Protein AF-A0AAD9ISE7-F1 (afdb_monomer)

pLDDT: mean 87.46, std 9.32, range [49.41, 97.62]

Structure (mmCIF, N/CA/C/O backbone):
data_AF-A0AAD9ISE7-F1
#
_entry.id   AF-A0AAD9ISE7-F1
#
loop_
_atom_site.group_PDB
_atom_site.id
_atom_site.type_symbol
_atom_site.label_atom_id
_atom_site.label_alt_id
_atom_site.label_comp_id
_atom_site.label_asym_id
_atom_site.label_entity_id
_atom_site.label_seq_id
_atom_site.pdbx_PDB_ins_code
_atom_site.Cartn_x
_atom_site.Cartn_y
_atom_site.Cartn_z
_atom_site.occupancy
_atom_site.B_iso_or_equiv
_atom_site.auth_seq_id
_atom_site.auth_comp_id
_atom_site.auth_asym_id
_atom_site.auth_atom_id
_atom_site.pdbx_PDB_model_num
ATOM 1 N N . MET A 1 1 ? 10.421 12.544 -19.633 1.00 67.44 1 MET A N 1
ATOM 2 C CA . MET A 1 1 ? 11.816 12.374 -20.143 1.00 67.44 1 MET A CA 1
ATOM 3 C C . MET A 1 1 ? 11.821 11.316 -21.247 1.00 67.44 1 MET A C 1
ATOM 5 O O . MET A 1 1 ? 10.920 10.496 -21.239 1.00 67.44 1 MET A O 1
ATOM 9 N N . ILE A 1 2 ? 12.802 11.274 -22.162 1.00 84.44 2 ILE A N 1
ATOM 10 C CA . ILE A 1 2 ? 12.829 10.313 -23.296 1.00 84.44 2 ILE A CA 1
ATOM 11 C C . ILE A 1 2 ? 12.607 8.840 -22.896 1.00 84.44 2 ILE A C 1
ATOM 13 O O . ILE A 1 2 ? 11.934 8.105 -23.607 1.00 84.44 2 ILE A O 1
ATOM 17 N N . TRP A 1 3 ? 13.101 8.426 -21.727 1.00 86.38 3 TRP A N 1
ATOM 18 C CA . TRP A 1 3 ? 12.934 7.064 -21.208 1.00 86.38 3 TRP A CA 1
ATOM 19 C C . TRP A 1 3 ? 11.484 6.696 -20.901 1.00 86.38 3 TRP A C 1
ATOM 21 O O . TRP A 1 3 ? 11.101 5.555 -21.112 1.00 86.38 3 TRP A O 1
ATOM 31 N N . GLN A 1 4 ? 10.679 7.664 -20.468 1.00 84.31 4 GLN A N 1
ATOM 32 C CA . GLN A 1 4 ? 9.250 7.473 -20.230 1.00 84.31 4 GLN A CA 1
ATOM 33 C C . GLN A 1 4 ? 8.517 7.182 -21.542 1.00 84.31 4 GLN A C 1
ATOM 35 O O . GLN A 1 4 ? 7.805 6.194 -21.621 1.00 84.31 4 GLN A O 1
ATOM 40 N N . TYR A 1 5 ? 8.797 7.955 -22.597 1.00 86.31 5 TYR A N 1
ATOM 41 C CA . TYR A 1 5 ? 8.234 7.703 -23.929 1.00 86.31 5 TYR A CA 1
ATOM 42 C C . TYR A 1 5 ? 8.658 6.343 -24.497 1.00 86.31 5 TYR A C 1
ATOM 44 O O . TYR A 1 5 ? 7.872 5.666 -25.150 1.00 86.31 5 TYR A O 1
ATOM 52 N N . LEU A 1 6 ? 9.902 5.921 -24.249 1.00 89.38 6 LEU A N 1
ATOM 53 C CA . LEU A 1 6 ? 10.346 4.575 -24.621 1.00 89.38 6 LEU A CA 1
ATOM 54 C C . LEU A 1 6 ? 9.627 3.495 -23.802 1.00 89.38 6 LEU A C 1
ATOM 56 O O . LEU A 1 6 ? 9.310 2.445 -24.352 1.00 89.38 6 LEU A O 1
ATOM 60 N N . GLY A 1 7 ? 9.346 3.760 -22.525 1.00 89.25 7 GLY A N 1
ATOM 61 C CA . GLY A 1 7 ? 8.497 2.924 -21.678 1.00 89.25 7 GLY A CA 1
ATOM 62 C C . GLY A 1 7 ? 7.094 2.763 -22.259 1.00 89.25 7 GLY A C 1
ATOM 63 O O . GLY A 1 7 ? 6.690 1.637 -22.504 1.00 89.25 7 GLY A O 1
ATOM 64 N N . GLU A 1 8 ? 6.420 3.867 -22.583 1.00 88.94 8 GLU A N 1
ATOM 65 C CA . GLU A 1 8 ? 5.072 3.896 -23.184 1.00 88.94 8 GLU A CA 1
ATOM 66 C C . GLU A 1 8 ? 5.006 3.204 -24.557 1.00 88.94 8 GLU A C 1
ATOM 68 O O . GLU A 1 8 ? 3.974 2.663 -24.947 1.00 88.94 8 GLU A O 1
ATOM 73 N N . LEU A 1 9 ? 6.108 3.202 -25.313 1.00 90.88 9 LEU A N 1
ATOM 74 C CA . LEU A 1 9 ? 6.171 2.529 -26.610 1.00 90.88 9 LEU A CA 1
ATOM 75 C C . LEU A 1 9 ? 6.434 1.021 -26.475 1.00 90.88 9 LEU A C 1
ATOM 77 O O . LEU A 1 9 ? 5.864 0.221 -27.217 1.00 90.88 9 LEU A O 1
ATOM 81 N N . ILE A 1 10 ? 7.328 0.626 -25.564 1.00 90.50 10 ILE A N 1
ATOM 82 C CA . ILE A 1 10 ? 7.794 -0.762 -25.427 1.00 90.50 10 ILE A CA 1
ATOM 83 C C . ILE A 1 10 ? 6.910 -1.560 -24.458 1.00 90.50 10 ILE A C 1
ATOM 85 O O . ILE A 1 10 ? 6.724 -2.759 -24.659 1.00 90.50 10 ILE A O 1
ATOM 89 N N . GLY A 1 11 ? 6.345 -0.917 -23.436 1.00 88.88 11 GLY A N 1
ATOM 90 C CA . GLY A 1 11 ? 5.454 -1.509 -22.436 1.00 88.88 11 GLY A CA 1
ATOM 91 C C . GLY A 1 11 ? 4.329 -2.330 -23.065 1.00 88.88 11 GLY A C 1
ATOM 92 O O . GLY A 1 11 ? 4.276 -3.537 -22.812 1.00 88.88 11 GLY A O 1
ATOM 93 N N . PRO A 1 12 ? 3.518 -1.760 -23.977 1.00 91.31 12 PRO A N 1
ATOM 94 C CA . PRO A 1 12 ? 2.462 -2.494 -24.674 1.00 91.31 12 PRO A CA 1
ATOM 95 C C . PRO A 1 12 ? 2.981 -3.701 -25.466 1.00 91.31 12 PRO A C 1
ATOM 97 O O . PRO A 1 12 ? 2.372 -4.768 -25.455 1.00 91.31 12 PRO A O 1
ATOM 100 N N . MET A 1 13 ? 4.165 -3.600 -26.081 1.00 90.94 13 MET A N 1
ATOM 101 C CA . MET A 1 13 ? 4.767 -4.728 -26.804 1.00 90.94 13 MET A CA 1
ATOM 102 C C . MET A 1 13 ? 5.106 -5.897 -25.872 1.00 90.94 13 MET A C 1
ATOM 104 O O . MET A 1 13 ? 5.029 -7.056 -26.283 1.00 90.94 13 MET A O 1
ATOM 108 N N . VAL A 1 14 ? 5.490 -5.610 -24.625 1.00 89.44 14 VAL A N 1
ATOM 109 C CA . VAL A 1 14 ? 5.730 -6.643 -23.609 1.00 89.44 14 VAL A CA 1
ATOM 110 C C . VAL A 1 14 ? 4.418 -7.269 -23.144 1.00 89.44 14 VAL A C 1
ATOM 112 O O . VAL A 1 14 ? 4.350 -8.483 -22.950 1.00 89.44 14 VAL A O 1
ATOM 115 N N . GLN A 1 15 ? 3.370 -6.461 -23.002 1.00 85.50 15 GLN A N 1
ATOM 116 C CA . GLN A 1 15 ? 2.048 -6.906 -22.556 1.00 85.5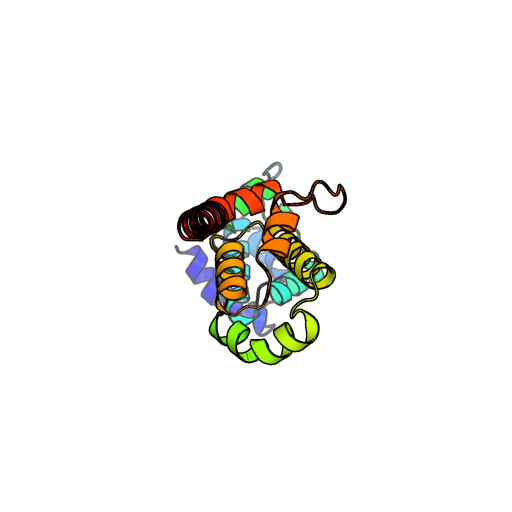0 15 GLN A CA 1
ATOM 117 C C . GLN A 1 15 ? 1.362 -7.820 -23.560 1.00 85.50 15 GLN A C 1
ATOM 119 O O . GLN A 1 15 ? 0.860 -8.877 -23.181 1.00 85.50 15 GLN A O 1
ATOM 124 N N . ASP A 1 16 ? 1.423 -7.455 -24.837 1.00 86.69 16 ASP A N 1
ATOM 125 C CA . ASP A 1 16 ? 0.839 -8.225 -25.934 1.00 86.69 16 ASP A CA 1
ATOM 126 C C . ASP A 1 16 ? 1.659 -9.486 -26.265 1.00 86.69 16 ASP A C 1
ATOM 128 O O . ASP A 1 16 ? 1.320 -10.249 -27.169 1.00 86.69 16 ASP A O 1
ATOM 132 N N . GLY A 1 17 ? 2.768 -9.718 -25.552 1.00 85.06 17 GLY A N 1
ATOM 133 C CA . GLY A 1 17 ? 3.656 -10.863 -25.752 1.00 85.06 17 GLY A CA 1
ATOM 134 C C . GLY A 1 17 ? 4.534 -10.766 -27.003 1.00 85.06 17 GLY A C 1
ATOM 135 O O . GLY A 1 17 ? 5.339 -11.666 -27.247 1.00 85.06 17 GLY A O 1
ATOM 136 N N . CYS A 1 18 ? 4.437 -9.672 -27.765 1.00 89.56 18 CYS A N 1
ATOM 137 C CA . CYS A 1 18 ? 5.290 -9.381 -28.920 1.00 89.56 18 CYS A CA 1
ATOM 138 C C . CYS A 1 18 ? 6.772 -9.292 -28.528 1.00 89.56 18 CYS A C 1
ATOM 140 O O . CYS A 1 18 ? 7.650 -9.658 -29.313 1.00 89.56 18 CYS A O 1
ATOM 142 N N . LEU A 1 19 ? 7.051 -8.824 -27.309 1.00 89.12 19 LEU A N 1
ATOM 143 C CA . LEU A 1 19 ? 8.385 -8.752 -26.735 1.00 89.12 19 LEU A CA 1
ATOM 144 C C . LEU A 1 19 ? 8.431 -9.469 -25.377 1.00 89.12 19 LEU A C 1
ATOM 146 O O . LEU A 1 19 ? 8.060 -8.886 -24.361 1.00 89.12 19 LEU A O 1
ATOM 150 N N . PRO A 1 20 ? 8.936 -10.713 -25.301 1.00 90.06 20 PRO A N 1
ATOM 151 C CA . PRO A 1 20 ? 9.071 -11.397 -24.022 1.00 90.06 20 PRO A CA 1
ATOM 152 C C . PRO A 1 20 ? 9.944 -10.582 -23.067 1.00 90.06 20 PRO A C 1
ATOM 154 O O . PRO A 1 20 ? 11.038 -10.170 -23.454 1.00 90.06 20 PRO A O 1
ATOM 157 N N . LEU A 1 21 ? 9.504 -10.407 -21.817 1.00 89.62 21 LEU A N 1
ATOM 158 C CA . LEU A 1 21 ? 10.218 -9.611 -20.809 1.00 89.62 21 LEU A CA 1
ATOM 159 C C . LEU A 1 21 ? 11.683 -10.061 -20.640 1.00 89.62 21 LEU A C 1
ATOM 161 O O . LEU A 1 21 ? 12.580 -9.240 -20.499 1.00 89.62 21 LEU A O 1
ATOM 165 N N . THR A 1 22 ? 11.951 -11.363 -20.765 1.00 91.19 22 THR A N 1
ATOM 166 C CA . THR A 1 22 ? 13.302 -11.956 -20.739 1.00 91.19 22 THR A CA 1
ATOM 167 C C . THR A 1 22 ? 14.237 -11.422 -21.830 1.00 91.19 22 THR A C 1
ATOM 169 O O . THR A 1 22 ? 15.454 -11.394 -21.644 1.00 91.19 22 THR A O 1
ATOM 172 N N . SER A 1 23 ? 13.687 -10.956 -22.953 1.00 91.00 23 SER A N 1
ATOM 173 C CA . SER A 1 23 ? 14.440 -10.371 -24.067 1.00 91.00 23 SER A CA 1
ATOM 174 C C . SER A 1 23 ? 15.070 -9.027 -23.706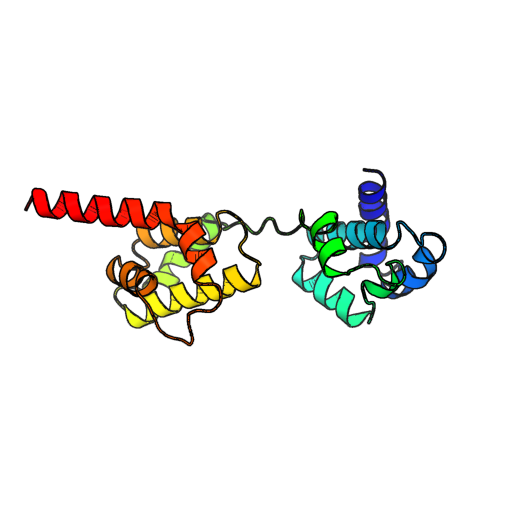 1.00 91.00 23 SER A C 1
ATOM 176 O O . SER A 1 23 ? 16.043 -8.633 -24.354 1.00 91.00 23 SER A O 1
ATOM 178 N N . LEU A 1 24 ? 14.560 -8.342 -22.670 1.00 90.19 24 LEU A N 1
ATOM 179 C CA . LEU A 1 24 ? 15.089 -7.052 -22.225 1.00 90.19 24 LEU A CA 1
ATOM 180 C C . LEU A 1 24 ? 16.567 -7.143 -21.854 1.00 90.19 24 LEU A C 1
ATOM 182 O O . LEU A 1 24 ? 17.307 -6.220 -22.169 1.00 90.19 24 LEU A O 1
ATOM 186 N N . ARG A 1 25 ? 17.029 -8.271 -21.291 1.00 88.50 25 ARG A N 1
ATOM 187 C CA . ARG A 1 25 ? 18.453 -8.473 -20.976 1.00 88.50 25 ARG A CA 1
ATOM 188 C C . ARG A 1 25 ? 19.335 -8.208 -22.197 1.00 88.50 25 ARG A C 1
ATOM 190 O O . ARG A 1 25 ? 20.245 -7.396 -22.120 1.00 88.50 25 ARG A O 1
ATOM 197 N N . ARG A 1 26 ? 19.007 -8.830 -23.333 1.00 87.94 26 ARG A N 1
ATOM 198 C CA . ARG A 1 26 ? 19.765 -8.690 -24.585 1.00 87.94 26 ARG A CA 1
ATOM 199 C C . ARG A 1 26 ? 19.593 -7.310 -25.220 1.00 87.94 26 ARG A C 1
ATOM 201 O O . ARG A 1 26 ? 20.541 -6.755 -25.755 1.00 87.94 26 ARG A O 1
ATOM 208 N N . ILE A 1 27 ? 18.384 -6.748 -25.170 1.00 87.94 27 ILE A N 1
ATOM 209 C CA . ILE A 1 27 ? 18.100 -5.415 -25.733 1.00 87.94 27 ILE A CA 1
ATOM 210 C C . ILE A 1 27 ? 18.867 -4.323 -24.981 1.00 87.94 27 ILE A C 1
ATOM 212 O O . ILE A 1 27 ? 19.302 -3.342 -25.580 1.00 87.94 27 ILE A O 1
ATOM 216 N N . CYS A 1 28 ? 19.055 -4.507 -23.677 1.00 89.50 28 CYS A N 1
ATOM 217 C CA . CYS A 1 28 ? 19.723 -3.554 -22.810 1.00 89.50 28 CYS A CA 1
ATOM 218 C C . CYS A 1 28 ? 21.251 -3.717 -22.744 1.00 89.50 28 CYS A C 1
ATOM 220 O O . CYS A 1 28 ? 21.901 -2.815 -22.222 1.00 89.50 28 CYS A O 1
ATOM 222 N N . GLU A 1 29 ? 21.841 -4.781 -23.304 1.00 86.00 29 GLU A N 1
ATOM 223 C CA . GLU A 1 29 ? 23.303 -4.972 -23.389 1.00 86.00 29 GLU A CA 1
ATOM 224 C C . GLU A 1 29 ? 24.067 -3.729 -23.902 1.00 86.00 29 GLU A C 1
ATOM 226 O O . GLU A 1 29 ? 25.002 -3.287 -23.226 1.00 86.00 29 GLU A O 1
ATOM 231 N N . PRO A 1 30 ? 23.685 -3.091 -25.031 1.00 86.25 30 PRO A N 1
ATOM 232 C CA . PRO A 1 30 ? 24.368 -1.885 -25.507 1.00 86.25 30 PRO A CA 1
ATOM 233 C C . PRO A 1 30 ? 24.084 -0.641 -24.649 1.00 86.25 30 PRO A C 1
ATOM 235 O O . PRO A 1 30 ? 24.790 0.359 -24.758 1.00 86.25 30 PRO A O 1
ATOM 238 N N . LEU A 1 31 ? 23.067 -0.685 -23.785 1.00 82.19 31 LEU A N 1
ATOM 239 C CA . LEU A 1 31 ? 22.577 0.442 -22.993 1.00 82.19 31 LEU A CA 1
ATOM 240 C C . LEU A 1 31 ? 23.163 0.464 -21.576 1.00 82.19 31 LEU A C 1
ATOM 242 O O . LEU A 1 31 ? 22.549 1.054 -20.700 1.00 82.19 31 LEU A O 1
ATOM 246 N N . SER A 1 32 ? 24.323 -0.153 -21.329 1.00 72.81 32 SER A N 1
ATOM 247 C CA . SER A 1 32 ? 24.862 -0.460 -19.985 1.00 72.81 32 SER A CA 1
ATOM 248 C C . SER A 1 32 ? 24.741 0.624 -18.896 1.00 72.81 32 SER A C 1
ATOM 250 O O . SER A 1 32 ? 24.653 0.289 -17.721 1.00 72.81 32 SER A O 1
ATOM 252 N N . SER A 1 33 ? 24.731 1.918 -19.233 1.00 80.19 33 SER A N 1
ATOM 253 C CA . SER A 1 33 ? 24.520 3.003 -18.264 1.00 80.19 33 SER A CA 1
ATOM 254 C C . SER A 1 33 ? 23.054 3.368 -18.007 1.00 80.19 33 SER A C 1
ATOM 256 O O . SER A 1 33 ? 22.751 3.884 -16.937 1.00 80.19 33 SER A O 1
ATOM 258 N N . MET A 1 34 ? 22.166 3.145 -18.974 1.00 87.19 34 MET A N 1
ATOM 259 C CA . MET A 1 34 ? 20.755 3.557 -18.968 1.00 87.19 34 MET A CA 1
ATOM 260 C C . MET A 1 34 ? 19.779 2.373 -18.990 1.00 87.19 34 MET A C 1
ATOM 262 O O . MET A 1 34 ? 18.568 2.574 -18.936 1.00 87.19 34 MET A O 1
ATOM 266 N N . ALA A 1 35 ? 20.294 1.145 -19.054 1.00 90.75 35 ALA A N 1
ATOM 267 C CA . ALA A 1 35 ? 19.534 -0.097 -19.068 1.00 90.75 35 ALA A CA 1
ATOM 268 C C . ALA A 1 35 ? 18.531 -0.163 -17.909 1.00 90.75 35 ALA A C 1
ATOM 270 O O . ALA A 1 35 ? 17.337 -0.331 -18.151 1.00 90.75 35 ALA A O 1
ATOM 271 N N . GLY A 1 36 ? 18.987 0.068 -16.673 1.00 91.00 36 GLY A N 1
ATOM 272 C CA . GLY A 1 36 ? 18.109 0.111 -15.502 1.00 91.00 36 GLY A CA 1
ATOM 273 C C . GLY A 1 36 ? 16.995 1.154 -15.626 1.00 91.00 36 GLY A C 1
ATOM 274 O O . GLY A 1 36 ? 15.848 0.866 -15.298 1.00 91.00 36 GLY A O 1
ATOM 275 N N . VAL A 1 37 ? 17.302 2.347 -16.147 1.00 90.56 37 VAL A N 1
ATOM 276 C CA . VAL A 1 37 ? 16.327 3.444 -16.298 1.00 90.56 37 VAL A CA 1
ATOM 277 C C . VAL A 1 37 ? 15.254 3.095 -17.329 1.00 90.56 37 VAL A C 1
ATOM 279 O O . VAL A 1 37 ? 14.072 3.340 -17.096 1.00 90.56 37 VAL A O 1
ATOM 282 N N . LEU A 1 38 ? 15.644 2.488 -18.453 1.00 91.75 38 LEU A N 1
ATOM 283 C CA . LEU A 1 38 ? 14.700 2.031 -19.470 1.00 91.75 38 LEU A CA 1
ATOM 284 C C . LEU A 1 38 ? 13.798 0.911 -18.935 1.00 91.75 38 LEU A C 1
ATOM 286 O O . LEU A 1 38 ? 12.586 0.964 -19.121 1.00 91.75 38 LEU A O 1
ATOM 290 N N . VAL A 1 39 ? 14.372 -0.082 -18.250 1.00 92.88 39 VAL A N 1
ATOM 291 C CA . VAL A 1 39 ? 13.597 -1.184 -17.660 1.00 92.88 39 VAL A CA 1
ATOM 292 C C . VAL A 1 39 ? 12.627 -0.661 -16.602 1.00 92.88 39 VAL A C 1
ATOM 294 O O . VAL A 1 39 ? 11.465 -1.057 -16.606 1.00 92.88 39 VAL A O 1
ATOM 297 N N . ALA A 1 40 ? 13.055 0.278 -15.754 1.00 90.50 40 ALA A N 1
ATOM 298 C CA . ALA A 1 40 ? 12.174 0.949 -14.801 1.00 90.50 40 ALA A CA 1
ATOM 299 C C . ALA A 1 40 ? 11.002 1.655 -15.492 1.00 90.50 40 ALA A C 1
ATOM 301 O O . ALA A 1 40 ? 9.863 1.482 -15.066 1.00 90.50 40 ALA A O 1
ATOM 302 N N . ALA A 1 41 ? 11.256 2.380 -16.584 1.00 89.50 41 ALA A N 1
ATOM 303 C CA . ALA A 1 41 ? 10.204 3.053 -17.341 1.00 89.50 41 ALA A CA 1
ATOM 304 C C . ALA A 1 41 ? 9.202 2.070 -17.974 1.00 89.50 41 ALA A C 1
ATOM 306 O O . ALA A 1 41 ? 8.000 2.302 -17.895 1.00 89.50 41 ALA A O 1
ATOM 307 N N . ILE A 1 42 ? 9.676 0.955 -18.542 1.00 91.19 42 ILE A N 1
ATOM 308 C CA . ILE A 1 42 ? 8.818 -0.100 -19.110 1.00 91.19 42 ILE A CA 1
ATOM 309 C C . ILE A 1 42 ? 7.944 -0.733 -18.020 1.00 91.19 42 ILE A C 1
ATOM 311 O O . ILE A 1 42 ? 6.736 -0.857 -18.189 1.00 91.19 42 ILE A O 1
ATOM 315 N N . LEU A 1 43 ? 8.534 -1.121 -16.883 1.00 90.75 43 LEU A N 1
ATOM 316 C CA . LEU A 1 43 ? 7.783 -1.738 -15.784 1.00 90.75 43 LEU A CA 1
ATOM 317 C C . LEU A 1 43 ? 6.787 -0.762 -15.146 1.00 90.75 43 LEU A C 1
ATOM 319 O O . LEU A 1 43 ? 5.695 -1.176 -14.758 1.00 90.75 43 LEU A O 1
ATOM 323 N N . HIS A 1 44 ? 7.149 0.518 -15.051 1.00 87.50 44 HIS A N 1
ATOM 324 C CA . HIS A 1 44 ? 6.252 1.572 -14.590 1.00 87.50 44 HIS A CA 1
ATOM 325 C C . HIS A 1 44 ? 5.057 1.742 -15.534 1.00 87.50 44 HIS A C 1
ATOM 327 O O . HIS A 1 44 ? 3.919 1.704 -15.074 1.00 87.50 44 HIS A O 1
ATOM 333 N N . ASP A 1 45 ? 5.286 1.839 -16.844 1.00 87.94 45 ASP A N 1
ATOM 334 C CA . ASP A 1 45 ? 4.205 1.920 -17.832 1.00 87.94 45 ASP A CA 1
ATOM 335 C C . ASP A 1 45 ? 3.266 0.704 -17.752 1.00 87.94 45 ASP A C 1
ATOM 337 O O . ASP A 1 45 ? 2.048 0.836 -17.599 1.00 87.94 45 ASP A O 1
ATOM 341 N N . MET A 1 46 ? 3.844 -0.500 -17.689 1.00 87.62 46 MET A N 1
ATOM 342 C CA . MET A 1 46 ? 3.071 -1.729 -17.521 1.00 87.62 46 MET A CA 1
ATOM 343 C C . MET A 1 46 ? 2.243 -1.750 -16.228 1.00 87.62 46 MET A C 1
ATOM 345 O O . MET A 1 46 ? 1.220 -2.436 -16.159 1.00 87.62 46 MET A O 1
ATOM 349 N N . SER A 1 47 ? 2.682 -1.039 -15.187 1.00 87.44 47 SER A N 1
ATOM 350 C CA . SER A 1 47 ? 2.000 -1.014 -13.893 1.00 87.44 47 SER A CA 1
ATOM 351 C C . SER A 1 47 ? 0.712 -0.193 -13.909 1.00 87.44 47 SER A C 1
ATOM 353 O O . SER A 1 47 ? -0.220 -0.554 -13.191 1.00 87.44 47 SER A O 1
ATOM 355 N N . HIS A 1 48 ? 0.600 0.814 -14.785 1.00 81.12 48 HIS A N 1
ATOM 356 C CA . HIS A 1 48 ? -0.634 1.596 -14.965 1.00 81.12 48 H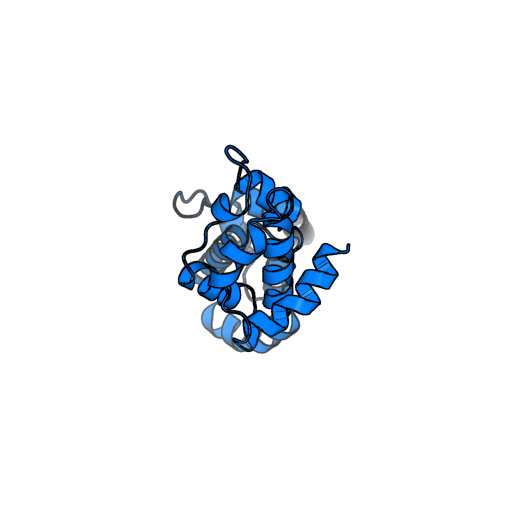IS A CA 1
ATOM 357 C C . HIS A 1 48 ? -1.788 0.767 -15.531 1.00 81.12 48 HIS A C 1
ATOM 359 O O . HIS A 1 48 ? -2.953 1.031 -15.247 1.00 81.12 48 HIS A O 1
ATOM 365 N N . THR A 1 49 ? -1.471 -0.249 -16.328 1.00 80.56 49 THR A N 1
ATOM 366 C CA . THR A 1 49 ? -2.445 -1.052 -17.082 1.00 80.56 49 THR A CA 1
ATOM 367 C C . THR A 1 49 ? -2.684 -2.426 -16.457 1.00 80.56 49 THR A C 1
ATOM 369 O O . THR A 1 49 ? -3.828 -2.870 -16.387 1.00 80.56 49 THR A O 1
ATOM 372 N N . LEU A 1 50 ? -1.642 -3.099 -15.955 1.00 81.12 50 LEU A N 1
ATOM 373 C CA . LEU A 1 50 ? -1.757 -4.430 -15.331 1.00 81.12 50 LEU A CA 1
ATOM 374 C C . LEU A 1 50 ? -1.795 -4.398 -13.796 1.00 81.12 50 LEU A C 1
ATOM 376 O O . LEU A 1 50 ? -2.134 -5.403 -13.167 1.00 81.12 50 LEU A O 1
ATOM 380 N N . GLY A 1 51 ? -1.419 -3.274 -13.186 1.00 76.88 51 GLY A N 1
ATOM 381 C CA . GLY A 1 51 ? -1.204 -3.158 -11.748 1.00 76.88 51 GLY A CA 1
ATOM 382 C C . GLY A 1 51 ? 0.153 -3.706 -11.290 1.00 76.88 51 GLY A C 1
ATOM 383 O O . GLY A 1 51 ? 0.684 -4.691 -11.814 1.00 76.88 51 GLY A O 1
ATOM 384 N N . HIS A 1 52 ? 0.706 -3.094 -10.240 1.00 79.25 52 HIS A N 1
ATOM 385 C CA . HIS A 1 52 ? 2.030 -3.429 -9.695 1.00 79.25 52 HIS A CA 1
ATOM 386 C C . HIS A 1 52 ? 2.179 -4.896 -9.269 1.00 79.25 52 HIS A C 1
ATOM 388 O O . HIS A 1 52 ? 3.250 -5.474 -9.445 1.00 79.25 52 HIS A O 1
ATOM 394 N N . ILE A 1 53 ? 1.117 -5.525 -8.745 1.00 78.44 53 ILE A N 1
ATOM 395 C CA . ILE A 1 53 ? 1.151 -6.940 -8.335 1.00 78.44 53 ILE A CA 1
ATOM 396 C C . ILE A 1 53 ? 1.451 -7.824 -9.546 1.00 78.44 53 ILE A C 1
ATOM 398 O O . ILE A 1 53 ? 2.372 -8.643 -9.500 1.00 78.44 53 ILE A O 1
ATOM 402 N N . LYS A 1 54 ? 0.719 -7.622 -10.648 1.00 83.94 54 LYS A N 1
ATOM 403 C CA . LYS A 1 54 ? 0.869 -8.448 -11.843 1.00 83.94 54 LYS A CA 1
ATOM 404 C C . LYS A 1 54 ? 2.210 -8.217 -12.526 1.00 83.94 54 LYS A C 1
ATOM 406 O O . LYS A 1 54 ? 2.864 -9.177 -12.926 1.00 83.94 54 LYS A O 1
ATOM 411 N N . VAL A 1 55 ? 2.652 -6.962 -12.602 1.00 89.00 55 VAL A N 1
ATOM 412 C CA . VAL A 1 55 ? 3.993 -6.625 -13.102 1.00 89.00 55 VAL A CA 1
ATOM 413 C C . VAL A 1 55 ? 5.077 -7.274 -12.239 1.00 89.00 55 VAL A C 1
ATOM 415 O O . VAL A 1 55 ? 6.025 -7.845 -12.775 1.00 89.00 55 VAL A O 1
ATOM 418 N N . GLY A 1 56 ? 4.909 -7.285 -10.914 1.00 85.50 56 GLY A N 1
ATOM 419 C CA . GLY A 1 56 ? 5.814 -7.970 -9.994 1.00 85.50 56 GLY A CA 1
ATOM 420 C C . GLY A 1 56 ? 5.859 -9.489 -10.202 1.00 85.50 56 GLY A C 1
ATOM 421 O O . GLY A 1 56 ? 6.934 -10.084 -10.135 1.00 85.50 56 GLY A O 1
ATOM 422 N N . GLU A 1 57 ? 4.727 -10.142 -10.482 1.00 86.56 57 GLU A N 1
ATOM 423 C CA . GLU A 1 57 ? 4.694 -11.561 -10.877 1.00 86.56 57 GLU A CA 1
ATOM 424 C C . GLU A 1 57 ? 5.445 -11.804 -12.188 1.00 86.56 57 GLU A C 1
ATOM 426 O O . GLU A 1 57 ? 6.283 -12.705 -12.252 1.00 86.56 57 GLU A O 1
ATOM 431 N N . LEU A 1 58 ? 5.180 -10.987 -13.213 1.00 89.06 58 LEU A N 1
ATOM 432 C CA . LEU A 1 58 ? 5.834 -11.088 -14.520 1.00 89.06 58 LEU A CA 1
ATOM 433 C C . LEU A 1 58 ? 7.352 -10.926 -14.390 1.00 89.06 58 LEU A C 1
ATOM 435 O O . LEU A 1 58 ? 8.101 -11.776 -14.877 1.00 89.06 58 LEU A O 1
ATOM 439 N N . TRP A 1 59 ? 7.803 -9.912 -13.649 1.00 92.06 59 TRP A N 1
ATOM 440 C CA . TRP A 1 59 ? 9.214 -9.691 -13.340 1.00 92.06 59 TRP A CA 1
ATOM 441 C C . TRP A 1 59 ? 9.852 -10.914 -12.673 1.00 92.06 59 TRP A C 1
ATOM 443 O O . TRP A 1 59 ? 10.827 -11.457 -13.191 1.00 92.06 59 TRP A O 1
ATOM 453 N N . ARG A 1 60 ? 9.258 -11.440 -11.594 1.00 89.62 60 ARG A N 1
ATOM 454 C CA . ARG A 1 60 ? 9.773 -12.642 -10.908 1.00 89.62 60 ARG A CA 1
ATOM 455 C C . ARG A 1 60 ? 9.784 -13.874 -11.816 1.00 89.62 60 ARG A C 1
ATOM 457 O O . ARG A 1 60 ? 10.754 -14.629 -11.809 1.00 89.62 60 ARG A O 1
ATOM 464 N N . SER A 1 61 ? 8.740 -14.064 -12.625 1.00 90.69 61 SER A N 1
ATOM 465 C CA . SER A 1 61 ? 8.622 -15.199 -13.551 1.00 90.69 61 SER A CA 1
ATOM 466 C C . SER A 1 61 ? 9.693 -15.184 -14.646 1.00 90.69 61 SER A C 1
ATOM 468 O O . SER A 1 61 ? 10.156 -16.242 -15.072 1.00 90.69 61 SER A O 1
ATOM 470 N N . SER A 1 62 ? 10.150 -13.990 -15.043 1.00 90.44 62 SER A N 1
ATOM 471 C CA . SER A 1 62 ? 11.216 -13.816 -16.033 1.00 90.44 62 SER A CA 1
ATOM 472 C C . SER A 1 62 ? 12.603 -14.183 -15.500 1.00 90.44 62 SER A C 1
ATOM 474 O O . SER A 1 62 ? 13.537 -14.344 -16.284 1.00 90.44 62 SER A O 1
ATOM 476 N N . ARG A 1 63 ? 12.740 -14.326 -14.171 1.00 91.38 63 ARG A N 1
ATOM 477 C CA . ARG A 1 63 ? 14.007 -14.548 -13.452 1.00 91.38 63 ARG A CA 1
ATOM 478 C C . ARG A 1 63 ? 15.048 -13.442 -13.659 1.00 91.38 63 ARG A C 1
ATOM 480 O O . ARG A 1 63 ? 16.213 -13.640 -13.320 1.00 91.38 63 ARG A O 1
ATOM 487 N N . LEU A 1 64 ? 14.639 -12.292 -14.189 1.00 92.38 64 LEU A N 1
ATOM 488 C CA . LEU A 1 64 ? 15.485 -11.112 -14.293 1.00 92.38 64 LEU A CA 1
ATOM 489 C C . LEU A 1 64 ? 15.737 -10.507 -12.915 1.00 92.38 64 LEU A C 1
ATOM 491 O O . LEU A 1 64 ? 14.904 -10.608 -12.013 1.00 92.38 64 LEU A O 1
ATOM 495 N N . GLN A 1 65 ? 16.898 -9.887 -12.760 1.00 91.56 65 GLN A N 1
ATOM 496 C CA . GLN A 1 65 ? 17.305 -9.171 -11.559 1.00 91.56 65 GLN A CA 1
ATOM 497 C C . GLN A 1 65 ? 17.726 -7.755 -11.942 1.00 91.56 65 GLN A C 1
ATOM 499 O O . GLN A 1 65 ? 18.255 -7.536 -13.027 1.00 91.56 65 GLN A O 1
ATOM 504 N N . TRP A 1 66 ? 17.555 -6.785 -11.041 1.00 92.12 66 TRP A N 1
ATOM 505 C CA . TRP A 1 66 ? 18.014 -5.415 -11.299 1.00 92.12 66 TRP A CA 1
ATOM 506 C C . TRP A 1 66 ? 19.520 -5.356 -11.570 1.00 92.12 66 TRP A C 1
ATOM 508 O O . TRP A 1 66 ? 19.949 -4.617 -12.448 1.00 92.12 66 TRP A O 1
ATOM 518 N N . SER A 1 67 ? 20.310 -6.218 -10.923 1.00 90.31 67 SER A N 1
ATOM 519 C CA . SER A 1 67 ? 21.746 -6.369 -11.189 1.00 90.31 67 SER A CA 1
ATOM 520 C C . SER A 1 67 ? 22.087 -6.747 -12.635 1.00 90.31 67 SER A C 1
ATOM 522 O O . SER A 1 67 ? 23.220 -6.537 -13.048 1.00 90.31 67 SER A O 1
ATOM 524 N N . ASP A 1 68 ? 21.139 -7.287 -13.410 1.00 90.81 68 ASP A N 1
ATOM 525 C CA . ASP A 1 68 ? 21.343 -7.577 -14.835 1.00 90.81 68 ASP A CA 1
ATOM 526 C C . ASP A 1 68 ? 21.399 -6.299 -15.692 1.00 90.81 68 ASP A C 1
ATOM 528 O O . ASP A 1 68 ? 21.865 -6.339 -16.829 1.00 90.81 68 ASP A O 1
ATOM 532 N N . PHE A 1 69 ? 20.902 -5.177 -15.163 1.00 92.56 69 PHE A N 1
ATOM 533 C CA . PHE A 1 69 ? 20.715 -3.911 -15.878 1.00 92.56 69 PHE A CA 1
ATOM 534 C C . PHE A 1 69 ? 21.485 -2.740 -15.258 1.00 92.56 69 PHE A C 1
ATOM 536 O O . PHE A 1 69 ? 21.392 -1.615 -15.753 1.00 92.56 69 PHE A O 1
ATOM 543 N N . LEU A 1 70 ? 22.217 -2.995 -14.174 1.00 90.94 70 LEU A N 1
ATOM 544 C CA . LEU A 1 70 ? 23.018 -2.008 -13.458 1.00 90.94 70 LEU A CA 1
ATOM 545 C C . LEU A 1 70 ? 24.507 -2.279 -13.645 1.00 90.94 70 LEU A C 1
ATOM 547 O O . LEU A 1 70 ? 24.930 -3.380 -14.010 1.00 90.94 70 LEU A O 1
ATOM 551 N N . LYS A 1 71 ? 25.330 -1.263 -13.386 1.00 87.62 71 LYS A N 1
ATOM 552 C CA . LYS A 1 71 ? 26.781 -1.414 -13.495 1.00 87.62 71 LYS A CA 1
ATOM 553 C C . LYS A 1 71 ? 27.319 -2.330 -12.391 1.00 87.62 71 LYS A C 1
ATOM 555 O O . LYS A 1 71 ? 26.770 -2.367 -11.287 1.00 87.62 71 LYS A O 1
ATOM 560 N N . PRO A 1 72 ? 28.457 -3.012 -12.623 1.00 83.06 72 PRO A N 1
ATOM 561 C CA . PRO A 1 72 ? 29.131 -3.745 -11.560 1.00 83.06 72 PRO A CA 1
ATOM 562 C C . PRO A 1 72 ? 29.395 -2.824 -10.359 1.00 83.06 72 PRO A C 1
ATOM 564 O O . PRO A 1 72 ? 30.007 -1.769 -10.526 1.00 83.06 72 PRO A O 1
ATOM 567 N N . LYS A 1 73 ? 28.983 -3.257 -9.158 1.00 82.94 73 LYS A N 1
ATOM 568 C CA . LYS A 1 73 ? 29.086 -2.534 -7.868 1.00 82.94 73 LYS A CA 1
ATOM 569 C C . LYS A 1 73 ? 28.079 -1.398 -7.637 1.00 82.94 73 LYS A C 1
ATOM 571 O O . LYS A 1 73 ? 28.170 -0.739 -6.605 1.00 82.94 73 LYS A O 1
ATOM 576 N N . GLU A 1 74 ? 27.140 -1.161 -8.546 1.00 87.94 74 GLU A N 1
ATOM 577 C CA . GLU A 1 74 ? 26.037 -0.227 -8.301 1.00 87.94 74 GLU A CA 1
ATOM 578 C C . GLU A 1 74 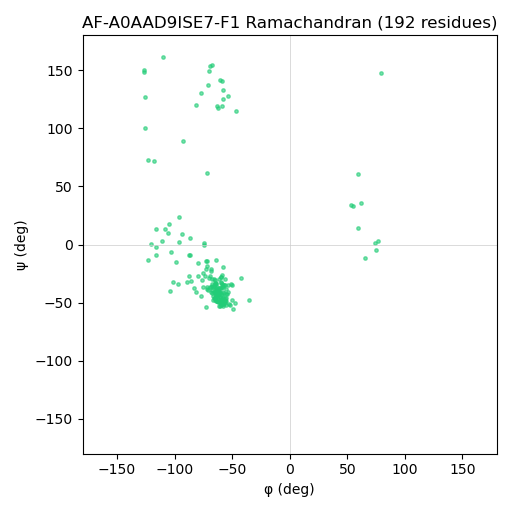? 25.050 -0.817 -7.281 1.00 87.94 74 GLU A C 1
ATOM 580 O O . GLU A 1 74 ? 24.743 -2.012 -7.319 1.00 87.94 74 GLU A O 1
ATOM 585 N N . ASN A 1 75 ? 24.586 0.006 -6.337 1.00 89.56 75 ASN A N 1
ATOM 586 C CA . ASN A 1 75 ? 23.650 -0.425 -5.305 1.00 89.56 75 ASN A CA 1
ATOM 587 C C . ASN A 1 75 ? 22.219 -0.425 -5.868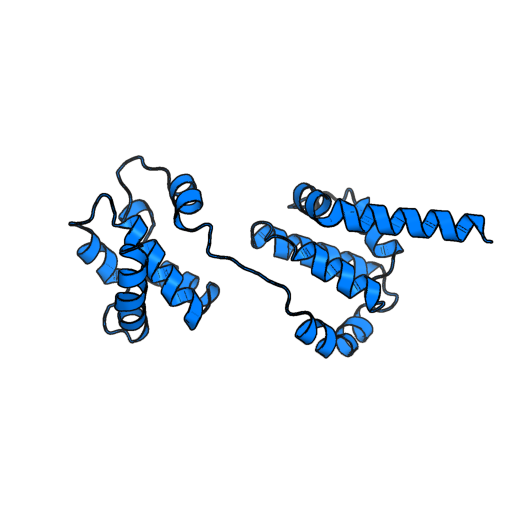 1.00 89.56 75 ASN A C 1
ATOM 589 O O . ASN A 1 75 ? 21.712 0.610 -6.302 1.00 89.56 75 ASN A O 1
ATOM 593 N N . VAL A 1 76 ? 21.576 -1.595 -5.857 1.00 88.56 76 VAL A N 1
ATOM 594 C CA . VAL A 1 76 ? 20.213 -1.772 -6.378 1.00 88.56 76 VAL A CA 1
ATOM 595 C C . VAL A 1 76 ? 19.211 -0.919 -5.600 1.00 88.56 76 VAL A C 1
ATOM 597 O O . VAL A 1 76 ? 18.393 -0.248 -6.220 1.00 88.56 76 VAL A O 1
ATOM 600 N N . ASP A 1 77 ? 19.284 -0.900 -4.271 1.00 82.56 77 ASP A N 1
ATOM 601 C CA . ASP A 1 77 ? 18.325 -0.179 -3.427 1.00 82.56 77 ASP A CA 1
ATOM 602 C C . ASP A 1 77 ? 18.422 1.338 -3.636 1.00 82.56 77 ASP A C 1
ATOM 604 O O . ASP A 1 77 ? 17.409 2.027 -3.757 1.00 82.56 77 ASP A O 1
ATOM 608 N N . GLU A 1 78 ? 19.644 1.865 -3.756 1.00 85.38 78 GLU A N 1
ATOM 609 C CA . GLU A 1 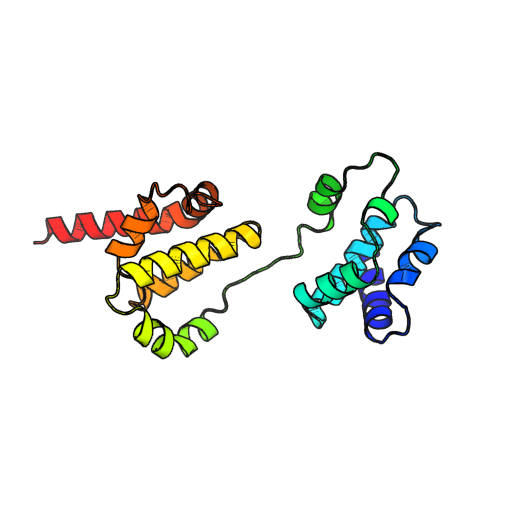78 ? 19.887 3.273 -4.081 1.00 85.38 78 GLU A CA 1
ATOM 610 C C . GLU A 1 78 ? 19.344 3.624 -5.473 1.00 85.38 78 GLU A C 1
ATOM 612 O O . GLU A 1 78 ? 18.682 4.652 -5.644 1.00 85.38 78 GLU A O 1
ATOM 617 N N . PHE A 1 79 ? 19.565 2.747 -6.459 1.00 87.69 79 PHE A N 1
ATOM 618 C CA . PHE A 1 79 ? 19.015 2.909 -7.801 1.00 87.69 79 PHE A CA 1
ATOM 619 C C . PHE A 1 79 ? 17.479 2.947 -7.778 1.00 87.69 79 PHE A C 1
ATOM 621 O O . PHE A 1 79 ? 16.880 3.875 -8.326 1.00 87.69 79 PHE A O 1
ATOM 628 N N . LEU A 1 80 ? 16.836 1.982 -7.111 1.00 83.62 80 LEU A N 1
ATOM 629 C CA . LEU A 1 80 ? 15.377 1.904 -6.997 1.00 83.62 80 LEU A CA 1
ATOM 630 C C . LEU A 1 80 ? 14.808 3.145 -6.312 1.00 83.62 80 LEU A C 1
ATOM 632 O O . LEU A 1 80 ? 13.868 3.758 -6.819 1.00 83.62 80 LEU A O 1
ATOM 636 N N . ARG A 1 81 ? 15.432 3.586 -5.218 1.00 78.19 81 ARG A N 1
ATOM 637 C CA . ARG A 1 81 ? 15.033 4.803 -4.508 1.00 78.19 81 ARG A CA 1
ATOM 638 C C . ARG A 1 81 ? 15.116 6.049 -5.387 1.00 78.19 81 ARG A C 1
ATOM 640 O O . ARG A 1 81 ? 14.331 6.975 -5.207 1.00 78.19 81 ARG A O 1
ATOM 647 N N . LYS A 1 82 ? 16.065 6.105 -6.318 1.00 79.88 82 LYS A N 1
ATOM 648 C CA . LYS A 1 82 ? 16.264 7.266 -7.189 1.00 79.88 82 LYS A CA 1
ATOM 649 C C . LYS A 1 82 ? 15.387 7.246 -8.443 1.00 79.88 82 LYS A C 1
ATOM 651 O O . LYS A 1 82 ? 15.046 8.310 -8.949 1.00 79.88 82 LYS A O 1
ATOM 656 N N . HIS A 1 83 ? 15.067 6.062 -8.963 1.00 73.62 83 HIS A N 1
ATOM 657 C CA . HIS A 1 83 ? 14.499 5.908 -10.308 1.00 73.62 83 HIS A CA 1
ATOM 658 C C . HIS A 1 83 ? 13.149 5.189 -10.368 1.00 73.62 83 HIS A C 1
ATOM 660 O O . HIS A 1 83 ? 12.491 5.243 -11.402 1.00 73.62 83 HIS A O 1
ATOM 666 N N . VAL A 1 84 ? 12.729 4.528 -9.290 1.00 69.88 84 VAL A N 1
ATOM 667 C CA . VAL A 1 84 ? 11.463 3.778 -9.208 1.00 69.88 84 VAL A CA 1
ATOM 668 C C . VAL A 1 84 ? 10.508 4.398 -8.169 1.00 69.88 84 VAL A C 1
ATOM 670 O O . VAL A 1 84 ? 9.327 4.062 -8.133 1.00 69.88 84 VAL A O 1
ATOM 673 N N . SER A 1 85 ? 10.978 5.368 -7.373 1.00 55.25 85 SER A N 1
ATOM 674 C CA . SER A 1 85 ? 10.266 5.939 -6.215 1.00 55.25 85 SER A CA 1
ATOM 675 C C . SER A 1 85 ? 9.101 6.891 -6.510 1.00 55.25 85 SER A C 1
ATOM 677 O O . SER A 1 85 ? 8.445 7.332 -5.574 1.00 55.25 85 SER A O 1
ATOM 679 N N . GLU A 1 86 ? 8.756 7.159 -7.768 1.00 51.31 86 GLU A N 1
ATOM 680 C CA . GLU A 1 86 ? 7.540 7.929 -8.097 1.00 51.31 86 GLU A CA 1
ATOM 681 C C . GLU A 1 86 ? 6.316 7.030 -8.372 1.00 51.31 86 GLU A C 1
ATOM 683 O O . GLU A 1 86 ? 5.270 7.494 -8.820 1.00 51.31 86 GLU A O 1
ATOM 688 N N . GLY A 1 87 ? 6.429 5.722 -8.112 1.00 49.41 87 GLY A N 1
ATOM 689 C CA . GLY A 1 87 ? 5.519 4.723 -8.665 1.00 49.41 87 GLY A CA 1
ATOM 690 C C . GLY A 1 87 ? 4.435 4.142 -7.766 1.00 49.41 87 GLY A C 1
ATOM 691 O O . GLY A 1 87 ? 3.615 3.414 -8.303 1.00 49.41 87 GLY A O 1
ATOM 692 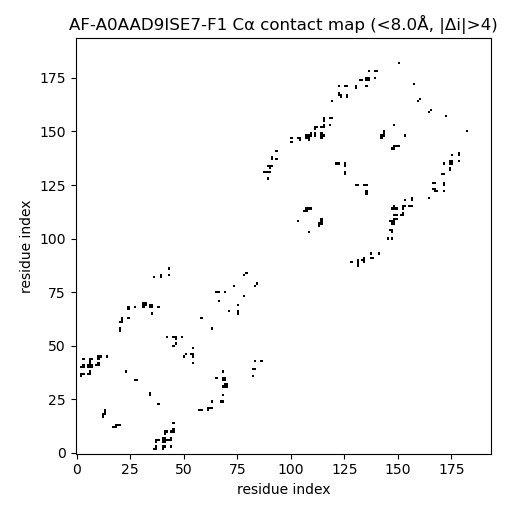N N . THR A 1 88 ? 4.371 4.419 -6.462 1.00 49.75 88 THR A N 1
ATOM 693 C CA . THR A 1 88 ? 3.267 3.901 -5.632 1.00 49.75 88 THR A CA 1
ATOM 694 C C . THR A 1 88 ? 2.462 5.050 -5.057 1.00 49.75 88 THR A C 1
ATOM 696 O O . THR A 1 88 ? 2.473 5.320 -3.859 1.00 49.75 88 THR A O 1
ATOM 699 N N . GLN A 1 89 ? 1.702 5.726 -5.917 1.00 58.94 89 GLN A N 1
ATOM 700 C CA . GLN A 1 89 ? 0.591 6.550 -5.456 1.00 58.94 89 GLN A CA 1
ATOM 701 C C . GLN A 1 89 ? -0.545 5.625 -4.978 1.00 58.94 89 GLN A C 1
ATOM 703 O O . GLN A 1 89 ? -1.639 5.605 -5.538 1.00 58.94 89 GLN A O 1
ATOM 708 N N . CYS A 1 90 ? -0.272 4.805 -3.958 1.00 68.12 90 CYS A N 1
ATOM 709 C CA . CYS A 1 90 ? -1.310 4.130 -3.199 1.00 68.12 90 CYS A CA 1
ATOM 710 C C . CYS A 1 90 ? -2.151 5.223 -2.551 1.00 68.12 90 CYS A C 1
ATOM 712 O O . CYS A 1 90 ? -1.643 6.024 -1.772 1.00 68.12 90 CYS A O 1
ATOM 714 N N . ARG A 1 91 ? -3.428 5.279 -2.915 1.00 79.94 91 ARG A N 1
ATOM 715 C CA . ARG A 1 91 ? -4.419 6.165 -2.308 1.00 79.94 91 ARG A CA 1
ATOM 716 C C . ARG A 1 91 ? -5.598 5.330 -1.854 1.00 79.94 91 ARG A C 1
ATOM 718 O O . ARG A 1 91 ? -5.912 4.308 -2.468 1.00 79.94 91 ARG A O 1
ATOM 725 N N . VAL A 1 92 ? -6.232 5.777 -0.783 1.00 85.56 92 VAL A N 1
ATOM 726 C CA . VAL A 1 92 ? -7.486 5.199 -0.318 1.00 85.56 92 VAL A CA 1
ATOM 727 C C . VAL A 1 92 ? -8.603 5.723 -1.215 1.00 85.56 92 VAL A C 1
ATOM 729 O O . VAL A 1 92 ? -8.679 6.914 -1.497 1.00 85.56 92 VAL A O 1
ATOM 732 N N . ASP A 1 93 ? -9.436 4.815 -1.713 1.00 86.94 93 ASP A N 1
ATOM 733 C CA . ASP A 1 93 ? -10.679 5.149 -2.407 1.00 86.94 93 ASP A CA 1
ATOM 734 C C . ASP A 1 93 ? -11.794 5.145 -1.357 1.00 86.94 93 ASP A C 1
ATOM 736 O O . ASP A 1 93 ? -12.380 4.098 -1.062 1.00 86.94 93 ASP A O 1
ATOM 740 N N . GLU A 1 94 ? -12.015 6.304 -0.735 1.00 86.38 94 GLU A N 1
ATOM 741 C CA . GLU A 1 94 ? -12.970 6.482 0.366 1.00 86.38 94 GLU A CA 1
ATOM 742 C C . GLU A 1 94 ? -14.378 6.026 -0.028 1.00 86.38 94 GLU A C 1
ATOM 744 O O . GLU A 1 94 ? -15.041 5.332 0.735 1.00 86.38 94 GLU A O 1
ATOM 749 N N . GLU A 1 95 ? -14.807 6.283 -1.266 1.00 87.81 95 GLU A N 1
ATOM 750 C CA . GLU A 1 95 ? -16.110 5.849 -1.781 1.00 87.81 95 GLU A CA 1
ATOM 751 C C . GLU A 1 95 ? -16.272 4.322 -1.758 1.00 87.81 95 GLU A C 1
ATOM 753 O O . GLU A 1 95 ? -17.356 3.792 -1.489 1.00 87.81 95 GLU A O 1
ATOM 758 N N . LYS A 1 96 ? -15.200 3.572 -2.041 1.00 88.50 96 LYS A N 1
ATOM 759 C CA . LYS A 1 96 ? -15.226 2.107 -1.929 1.00 88.50 96 LYS A CA 1
ATOM 760 C C . LYS A 1 96 ? -15.253 1.639 -0.479 1.00 88.50 96 LYS A C 1
ATOM 762 O O . LYS A 1 96 ? -15.928 0.642 -0.213 1.00 88.50 96 LYS A O 1
ATOM 767 N N . VAL A 1 97 ? -14.552 2.325 0.425 1.00 87.81 97 VAL A N 1
ATOM 768 C CA . VAL A 1 97 ? -14.614 2.043 1.869 1.00 87.81 97 VAL A CA 1
ATOM 769 C C . VAL A 1 97 ? -16.040 2.276 2.368 1.00 87.81 97 VAL A C 1
ATOM 771 O O . VAL A 1 97 ? -16.650 1.360 2.921 1.00 87.81 97 VAL A O 1
ATOM 774 N N . LYS A 1 98 ? -16.631 3.427 2.025 1.00 86.44 98 LYS A N 1
ATOM 775 C CA . LYS A 1 98 ? -18.003 3.810 2.383 1.00 86.44 98 LYS A CA 1
ATOM 776 C C . LYS A 1 98 ? -19.052 2.812 1.879 1.00 86.44 98 LYS A C 1
ATOM 778 O O . LYS A 1 98 ? -19.936 2.375 2.611 1.00 86.44 98 LYS A O 1
ATOM 783 N N . LYS A 1 99 ? -18.897 2.295 0.655 1.00 91.31 99 LYS A N 1
ATOM 784 C CA . LYS A 1 99 ? -19.765 1.223 0.112 1.00 91.31 99 LYS A CA 1
ATOM 785 C C . LYS A 1 99 ? -19.673 -0.114 0.857 1.00 91.31 99 LYS A C 1
ATOM 787 O O . LYS A 1 99 ? -20.485 -1.009 0.603 1.00 91.31 99 LYS A O 1
ATOM 792 N N . ARG A 1 100 ? -18.672 -0.302 1.718 1.00 90.62 100 ARG A N 1
ATOM 793 C CA . ARG A 1 100 ? -18.450 -1.523 2.503 1.00 90.62 100 ARG A CA 1
ATOM 794 C C . ARG A 1 100 ? -18.688 -1.328 4.002 1.00 90.62 100 ARG A C 1
ATOM 796 O O . ARG A 1 100 ? -18.572 -2.318 4.722 1.00 90.62 100 ARG A O 1
ATOM 803 N N . LEU A 1 101 ? -19.118 -0.141 4.445 1.00 87.69 101 LEU A N 1
ATOM 804 C CA . LEU A 1 101 ? -19.395 0.178 5.855 1.00 87.69 101 LEU A CA 1
ATOM 805 C C . LEU A 1 101 ? -20.284 -0.853 6.534 1.00 87.69 101 LEU A C 1
ATOM 807 O O . LEU A 1 101 ? -19.922 -1.379 7.574 1.00 87.69 101 LEU A O 1
ATOM 811 N N . VAL A 1 102 ? -21.390 -1.240 5.892 1.00 88.06 102 VAL A N 1
ATOM 812 C CA . VAL A 1 102 ? -22.336 -2.222 6.452 1.00 88.06 102 VAL A CA 1
ATOM 813 C C . VAL A 1 102 ? -21.654 -3.550 6.803 1.00 88.06 102 VAL A C 1
ATOM 815 O O . VAL A 1 102 ? -22.031 -4.208 7.770 1.00 88.06 102 VAL A O 1
ATOM 818 N N . LEU A 1 103 ? -20.653 -3.968 6.023 1.00 90.56 103 LEU A N 1
ATOM 819 C CA . LEU A 1 103 ? -19.888 -5.174 6.329 1.00 90.56 103 LEU A CA 1
ATOM 820 C C . LEU A 1 103 ? -18.874 -4.919 7.441 1.00 90.56 103 LEU A C 1
ATOM 822 O O . LEU A 1 103 ? -18.772 -5.753 8.331 1.00 90.56 103 LEU A O 1
ATOM 826 N N . LEU A 1 104 ? -18.148 -3.802 7.393 1.00 88.75 104 LEU A N 1
ATOM 827 C CA . LEU A 1 104 ? -17.158 -3.454 8.413 1.00 88.75 104 LEU A CA 1
ATOM 828 C C . LEU A 1 104 ? -17.816 -3.337 9.791 1.00 88.75 104 LEU A C 1
ATOM 830 O O . LEU A 1 104 ? -17.429 -4.079 10.688 1.00 88.75 104 LEU A O 1
ATOM 834 N N . LEU A 1 105 ? -18.890 -2.553 9.909 1.00 87.75 105 LEU A N 1
ATOM 835 C CA . LEU A 1 105 ? -19.685 -2.424 11.130 1.00 87.75 105 LEU A CA 1
ATOM 836 C C . LEU A 1 105 ? -20.190 -3.789 11.610 1.00 87.75 105 LEU A C 1
ATOM 838 O O . LEU A 1 105 ? -19.933 -4.181 12.736 1.00 87.75 105 LEU A O 1
ATOM 842 N N . LYS A 1 106 ? -20.776 -4.624 10.740 1.00 90.38 106 LYS A N 1
ATOM 843 C CA . LYS A 1 106 ? -21.247 -5.966 11.143 1.00 90.38 106 LYS A CA 1
ATOM 844 C C . LYS A 1 106 ? -20.185 -6.807 11.878 1.00 90.38 106 LYS A C 1
ATOM 846 O O . LYS A 1 106 ? -20.532 -7.630 12.737 1.00 90.38 106 LYS A O 1
ATOM 851 N N . TYR A 1 107 ? -18.911 -6.665 11.513 1.00 87.62 107 TYR A N 1
ATOM 852 C CA . TYR A 1 107 ? -17.826 -7.437 12.113 1.00 87.62 107 TYR A CA 1
ATOM 853 C C . TYR A 1 107 ? -17.095 -6.705 13.233 1.00 87.62 107 TYR A C 1
ATOM 855 O O . TYR A 1 107 ? -16.712 -7.394 14.176 1.00 87.62 107 TYR A O 1
ATOM 863 N N . LEU A 1 108 ? -16.947 -5.384 13.153 1.00 89.62 108 LEU A N 1
ATOM 864 C CA . LEU A 1 108 ? -16.103 -4.584 14.041 1.00 89.62 108 LEU A CA 1
ATOM 865 C C . LEU A 1 108 ? -16.884 -3.844 15.129 1.00 89.62 108 LEU A C 1
ATOM 867 O O . LEU A 1 108 ? -16.371 -3.765 16.229 1.00 89.62 108 LEU A O 1
ATOM 871 N N . ASP A 1 109 ? -18.119 -3.422 14.853 1.00 84.69 109 ASP A N 1
ATOM 872 C CA . ASP A 1 109 ? -18.956 -2.580 15.723 1.00 84.69 109 ASP A CA 1
ATOM 873 C C . ASP A 1 109 ? -18.985 -3.058 17.185 1.00 84.69 109 ASP A C 1
ATOM 875 O O . ASP A 1 109 ? -19.455 -4.169 17.483 1.00 84.69 109 ASP A O 1
ATOM 879 N N . HIS A 1 110 ? -18.444 -2.212 18.068 1.00 78.44 110 HIS A N 1
ATOM 880 C CA . HIS A 1 110 ? -18.304 -2.404 19.512 1.00 78.44 110 HIS A CA 1
ATOM 881 C C . HIS A 1 110 ? -17.575 -3.696 19.909 1.00 78.44 110 HIS A C 1
ATOM 883 O O . HIS A 1 110 ? -17.880 -4.329 20.927 1.00 78.44 110 HIS A O 1
ATOM 889 N N . LYS A 1 111 ? -16.605 -4.123 19.098 1.00 89.94 111 LYS A N 1
ATOM 890 C CA . LYS A 1 111 ? -15.756 -5.291 19.368 1.00 89.94 111 LYS A CA 1
ATOM 891 C C . LYS A 1 111 ? -14.306 -4.863 19.361 1.00 89.94 111 LYS A C 1
ATOM 893 O O . LYS A 1 111 ? -13.534 -5.250 18.489 1.00 89.94 111 LYS A O 1
ATOM 898 N N . GLU A 1 112 ? -13.944 -4.150 20.411 1.00 90.12 112 GLU A N 1
ATOM 899 C CA . GLU A 1 112 ? -12.621 -3.605 20.717 1.00 90.12 112 GLU A CA 1
ATOM 900 C C . GLU A 1 112 ? -11.438 -4.501 20.293 1.00 90.12 112 GLU A C 1
ATOM 902 O O . GLU A 1 112 ? -10.534 -4.054 19.594 1.00 90.12 112 GLU A O 1
ATOM 907 N N . THR A 1 113 ? -11.460 -5.806 20.604 1.00 92.81 113 THR A N 1
ATOM 908 C CA . THR A 1 113 ? -10.390 -6.727 20.167 1.00 92.81 113 THR A CA 1
ATOM 909 C C . THR A 1 113 ? -10.271 -6.817 18.642 1.00 92.81 113 THR A C 1
ATOM 911 O O . THR A 1 113 ? -9.165 -6.867 18.113 1.00 92.81 113 THR A O 1
ATOM 914 N N . LEU A 1 114 ? -11.388 -6.872 17.916 1.00 94.25 114 LEU A N 1
ATOM 915 C CA . LEU A 1 114 ? -11.388 -6.934 16.453 1.00 94.25 114 LEU A CA 1
ATOM 916 C C . LEU A 1 114 ? -11.065 -5.579 15.827 1.00 94.25 114 LEU A C 1
ATOM 918 O O . LEU A 1 114 ? -10.369 -5.541 14.814 1.00 94.25 114 LEU A O 1
ATOM 922 N N . GLU A 1 115 ? -11.531 -4.493 16.435 1.00 96.38 115 GLU A N 1
ATOM 923 C CA . GLU A 1 115 ? -11.205 -3.123 16.037 1.00 96.38 115 GLU A CA 1
ATOM 924 C C . GLU A 1 115 ? -9.692 -2.877 16.126 1.00 96.38 115 GLU A C 1
ATOM 926 O O . GLU A 1 115 ? -9.054 -2.513 15.135 1.00 96.38 115 GLU A O 1
ATOM 931 N N . LEU A 1 116 ? -9.078 -3.218 17.261 1.00 96.25 116 LEU A N 1
ATOM 932 C CA . LEU A 1 116 ? -7.634 -3.120 17.464 1.00 96.25 116 LEU A CA 1
ATOM 933 C C . LEU A 1 116 ? -6.848 -3.986 16.462 1.00 96.25 116 LEU A C 1
ATOM 935 O O . LEU A 1 116 ? -5.864 -3.539 15.868 1.00 96.25 116 LEU A O 1
ATOM 939 N N . GLN A 1 117 ? -7.305 -5.216 16.209 1.00 96.25 117 GLN A N 1
ATOM 940 C CA . GLN A 1 117 ? -6.700 -6.088 15.195 1.00 96.25 117 GLN A CA 1
ATOM 941 C C . GLN A 1 117 ? -6.834 -5.517 13.774 1.00 96.25 117 GLN A C 1
ATOM 943 O O . GLN A 1 117 ? -5.922 -5.680 12.959 1.00 96.25 117 GLN A O 1
ATOM 948 N N . ALA A 1 118 ? -7.925 -4.812 13.461 1.00 96.50 118 ALA A N 1
ATOM 949 C CA . ALA A 1 118 ? -8.077 -4.119 12.184 1.00 96.50 118 ALA A CA 1
ATOM 950 C C . ALA A 1 118 ? -7.045 -2.987 12.033 1.00 96.50 118 ALA A C 1
ATOM 952 O O . ALA A 1 118 ? -6.441 -2.852 10.964 1.00 96.50 118 ALA A O 1
ATOM 953 N N . LEU A 1 119 ? -6.770 -2.233 13.103 1.00 97.44 119 LEU A N 1
ATOM 954 C CA . LEU A 1 119 ? -5.733 -1.196 13.111 1.00 97.44 119 LEU A CA 1
ATOM 955 C C . LEU A 1 119 ? -4.324 -1.781 12.911 1.00 97.44 119 LEU A C 1
ATOM 957 O O . LEU A 1 119 ? -3.546 -1.257 12.107 1.00 97.44 119 LEU A O 1
ATOM 961 N N . TYR A 1 120 ? -3.995 -2.909 13.551 1.00 97.44 120 TYR A N 1
ATOM 962 C CA . TYR A 1 120 ? -2.726 -3.613 13.305 1.00 97.44 120 TYR A CA 1
ATOM 963 C C . TYR A 1 120 ? -2.611 -4.153 11.876 1.00 97.44 120 TYR A C 1
ATOM 965 O O . TYR A 1 120 ? -1.546 -4.070 11.250 1.00 97.44 120 TYR A O 1
ATOM 973 N N . ALA A 1 121 ? -3.713 -4.650 11.309 1.00 96.31 121 ALA A N 1
ATOM 974 C CA . ALA A 1 121 ? -3.747 -5.095 9.921 1.00 96.31 121 ALA A CA 1
ATOM 975 C C . ALA A 1 121 ? -3.474 -3.935 8.946 1.00 96.31 121 ALA A C 1
ATOM 977 O O . ALA A 1 121 ? -2.675 -4.092 8.017 1.00 96.31 121 ALA A O 1
ATOM 978 N N . LEU A 1 122 ? -4.071 -2.758 9.178 1.00 96.12 122 LEU A N 1
ATOM 979 C CA . LEU A 1 122 ? -3.810 -1.550 8.388 1.00 96.12 122 LEU A CA 1
ATOM 980 C C . LEU A 1 122 ? -2.363 -1.072 8.528 1.00 96.12 122 LEU A C 1
ATOM 982 O O . LEU A 1 122 ? -1.719 -0.789 7.517 1.00 96.12 122 LEU A O 1
ATOM 986 N N . GLN A 1 123 ? -1.819 -1.047 9.746 1.00 96.38 123 GLN A N 1
ATOM 987 C CA . GLN A 1 123 ? -0.411 -0.727 9.983 1.00 96.38 123 GLN A CA 1
ATOM 988 C C . GLN A 1 123 ? 0.508 -1.667 9.196 1.00 96.38 123 GLN A C 1
ATOM 990 O O . GLN A 1 123 ? 1.418 -1.212 8.503 1.00 96.38 123 GLN A O 1
ATOM 995 N N . THR A 1 124 ? 0.261 -2.975 9.269 1.00 93.31 124 THR A N 1
ATOM 996 C CA . THR A 1 124 ? 1.058 -3.986 8.564 1.00 93.31 124 THR A CA 1
ATOM 997 C C . THR A 1 124 ? 0.970 -3.806 7.052 1.00 93.31 124 THR A C 1
ATOM 999 O O . THR A 1 124 ? 1.984 -3.899 6.355 1.00 93.31 124 THR A O 1
ATOM 1002 N N . LEU A 1 125 ? -0.225 -3.523 6.528 1.00 91.38 125 LEU A N 1
ATOM 1003 C CA . LEU A 1 125 ? -0.428 -3.232 5.114 1.00 91.38 125 LEU A CA 1
ATOM 1004 C C . LEU A 1 125 ? 0.376 -1.998 4.688 1.00 91.38 125 LEU A C 1
ATOM 1006 O O . LEU A 1 125 ? 1.165 -2.083 3.751 1.00 91.38 125 LEU A O 1
ATOM 1010 N N . VAL A 1 126 ? 0.219 -0.876 5.390 1.00 90.56 126 VAL A N 1
ATOM 1011 C CA . VAL A 1 126 ? 0.907 0.387 5.081 1.00 90.56 126 VAL A CA 1
ATOM 1012 C C . VAL A 1 126 ? 2.421 0.238 5.207 1.00 90.56 126 VAL A C 1
ATOM 1014 O O . VAL A 1 126 ? 3.157 0.731 4.354 1.00 90.56 126 VAL A O 1
ATOM 1017 N N . HIS A 1 127 ? 2.899 -0.519 6.196 1.00 89.19 127 HIS A N 1
ATOM 1018 C CA . HIS A 1 127 ? 4.316 -0.823 6.342 1.00 89.19 127 HIS A CA 1
ATOM 1019 C C . HIS A 1 127 ? 4.869 -1.600 5.141 1.00 89.19 127 HIS A C 1
ATOM 1021 O O . HIS A 1 127 ? 5.941 -1.265 4.640 1.00 89.19 127 HIS A O 1
ATOM 1027 N N . ARG A 1 128 ? 4.126 -2.595 4.635 1.00 84.12 128 ARG A N 1
ATOM 1028 C CA . ARG A 1 128 ? 4.490 -3.353 3.423 1.00 84.12 128 ARG A CA 1
ATOM 1029 C C . ARG A 1 128 ? 4.420 -2.523 2.143 1.00 84.12 128 ARG A C 1
ATOM 1031 O O . ARG A 1 128 ? 5.065 -2.885 1.165 1.00 84.12 128 ARG A O 1
ATOM 1038 N N . LEU A 1 129 ? 3.638 -1.446 2.148 1.00 80.44 129 LEU A N 1
ATOM 1039 C CA . LEU A 1 129 ? 3.572 -0.463 1.067 1.00 80.44 129 LEU A CA 1
ATOM 1040 C C . LEU A 1 129 ? 4.638 0.637 1.197 1.00 80.44 129 LEU A C 1
ATOM 1042 O O . LEU A 1 129 ? 4.621 1.575 0.408 1.00 80.44 129 LEU A O 1
ATOM 1046 N N . GLU A 1 130 ? 5.551 0.524 2.167 1.00 84.69 130 GLU A N 1
ATOM 1047 C CA . GLU A 1 130 ? 6.610 1.503 2.443 1.00 84.69 130 GLU A CA 1
ATOM 1048 C C . GLU A 1 130 ? 6.082 2.890 2.844 1.00 84.69 130 GLU A C 1
ATOM 1050 O O . GLU A 1 130 ? 6.702 3.911 2.559 1.00 84.69 130 GLU A O 1
ATOM 1055 N N . HIS A 1 131 ? 4.963 2.919 3.577 1.00 81.31 131 HIS A N 1
ATOM 1056 C CA . HIS A 1 131 ? 4.373 4.132 4.159 1.00 81.31 131 HIS A CA 1
ATOM 1057 C C . HIS A 1 131 ? 4.006 5.207 3.120 1.00 81.31 131 HIS A C 1
ATOM 1059 O O . HIS A 1 131 ? 4.515 6.330 3.181 1.00 81.31 131 HIS A O 1
ATOM 1065 N N . PRO A 1 132 ? 3.098 4.899 2.171 1.00 84.94 132 PRO A N 1
ATOM 1066 C CA . PRO A 1 132 ? 2.598 5.890 1.229 1.00 84.94 132 PRO A CA 1
ATOM 1067 C C . PRO A 1 132 ? 1.937 7.062 1.974 1.00 84.94 132 PRO A C 1
ATOM 1069 O O . PRO A 1 132 ? 1.233 6.846 2.969 1.00 84.94 132 PRO A O 1
ATOM 1072 N N . PRO A 1 133 ? 2.131 8.305 1.499 1.00 83.62 133 PRO A N 1
ATOM 1073 C CA . PRO A 1 133 ? 1.619 9.487 2.176 1.00 83.62 133 PRO A CA 1
ATOM 1074 C C . PRO A 1 133 ? 0.093 9.442 2.273 1.00 83.62 133 PRO A C 1
ATOM 1076 O O . PRO A 1 133 ? -0.592 9.018 1.342 1.00 83.62 133 PRO A O 1
ATOM 1079 N N . SER A 1 134 ? -0.427 9.894 3.412 1.00 88.62 134 SER A N 1
ATOM 1080 C CA . SER A 1 134 ? -1.858 10.042 3.708 1.00 88.62 134 SER A CA 1
ATOM 1081 C C . SER A 1 134 ? -2.691 8.756 3.769 1.00 88.62 134 SER A C 1
ATOM 1083 O O . SER A 1 134 ? -3.796 8.818 4.280 1.00 88.62 134 SER A O 1
ATOM 1085 N N . VAL A 1 135 ? -2.199 7.586 3.344 1.00 92.75 135 VAL A N 1
ATOM 1086 C CA . VAL A 1 135 ? -3.021 6.358 3.305 1.00 92.75 135 VAL A CA 1
ATOM 1087 C C . VAL A 1 135 ? -3.523 5.943 4.684 1.00 92.75 135 VAL A C 1
ATOM 1089 O O . VAL A 1 135 ? -4.722 5.744 4.856 1.00 92.75 135 VAL A O 1
ATOM 1092 N N . LEU A 1 136 ? -2.623 5.809 5.664 1.00 95.44 136 LEU A N 1
ATOM 1093 C CA . LEU A 1 136 ? -3.021 5.404 7.016 1.00 95.44 136 LEU A CA 1
ATOM 1094 C C . LEU A 1 136 ? -3.929 6.454 7.659 1.00 95.44 136 LEU A C 1
ATOM 1096 O O . LEU A 1 136 ? -4.932 6.103 8.269 1.00 95.44 136 LEU A O 1
ATOM 1100 N N . ARG A 1 137 ? -3.599 7.732 7.448 1.00 94.81 137 ARG A N 1
ATOM 1101 C CA . ARG A 1 137 ? -4.379 8.869 7.932 1.00 94.81 137 ARG A CA 1
ATOM 1102 C C . ARG A 1 137 ? -5.815 8.836 7.407 1.00 94.81 137 ARG A C 1
ATOM 1104 O O . ARG A 1 137 ? -6.732 8.849 8.210 1.00 94.81 137 ARG A O 1
ATOM 1111 N N . THR A 1 138 ? -6.005 8.689 6.095 1.00 94.75 138 THR A N 1
ATOM 1112 C CA . THR A 1 138 ? -7.341 8.620 5.487 1.00 94.75 138 THR A CA 1
ATOM 1113 C C . THR A 1 138 ? -8.152 7.441 6.020 1.00 94.75 138 THR A C 1
ATOM 1115 O O . THR A 1 138 ? -9.354 7.583 6.227 1.00 94.75 138 THR A O 1
ATOM 1118 N N . PHE A 1 139 ? -7.526 6.283 6.269 1.00 96.00 139 PHE A N 1
ATOM 1119 C CA . PHE A 1 139 ? -8.229 5.175 6.918 1.00 96.00 139 PHE A CA 1
ATOM 1120 C C . PHE A 1 139 ? -8.668 5.521 8.340 1.00 96.00 139 PHE A C 1
ATOM 1122 O O . PHE A 1 139 ? -9.800 5.211 8.681 1.00 96.00 139 PHE A O 1
ATOM 1129 N N . PHE A 1 140 ? -7.802 6.145 9.143 1.00 96.69 140 PHE A N 1
ATOM 1130 C CA . PHE A 1 140 ? -8.120 6.514 10.526 1.00 96.69 140 PHE A CA 1
ATOM 1131 C C . PHE A 1 140 ? -9.258 7.535 10.572 1.00 96.69 140 PHE A C 1
ATOM 1133 O O . PHE A 1 140 ? -10.247 7.273 11.246 1.00 96.69 140 PHE A O 1
ATOM 1140 N N . ASP A 1 141 ? -9.175 8.603 9.770 1.00 95.06 141 ASP A N 1
ATOM 1141 C CA . ASP A 1 141 ? -10.247 9.602 9.653 1.00 95.06 141 ASP A CA 1
ATOM 1142 C C . ASP A 1 141 ? -11.570 8.930 9.242 1.00 95.06 141 ASP A C 1
ATOM 1144 O O . ASP A 1 141 ? -12.576 9.060 9.924 1.00 95.06 141 ASP A O 1
ATOM 1148 N N . THR A 1 142 ? -11.559 8.112 8.180 1.00 93.88 142 THR A N 1
ATOM 1149 C CA . THR A 1 142 ? -12.781 7.440 7.694 1.00 93.88 142 THR A CA 1
ATOM 1150 C C . THR A 1 142 ? -13.355 6.463 8.722 1.00 93.88 142 THR A C 1
ATOM 1152 O O . THR A 1 142 ? -14.564 6.282 8.796 1.00 93.88 142 THR A O 1
ATOM 1155 N N . PHE A 1 143 ? -12.499 5.751 9.456 1.00 94.62 143 PHE A N 1
ATOM 1156 C CA . PHE A 1 143 ? -12.939 4.741 10.417 1.00 94.62 143 PHE A CA 1
ATOM 1157 C C . PHE A 1 143 ? -13.483 5.370 11.696 1.00 94.62 143 PHE A C 1
ATOM 1159 O O . PHE A 1 143 ? -14.383 4.784 12.291 1.00 94.62 143 PHE A O 1
ATOM 1166 N N . TYR A 1 144 ? -12.964 6.537 12.076 1.00 94.12 144 TYR A N 1
ATOM 1167 C CA . TYR A 1 144 ? -13.498 7.337 13.166 1.00 94.12 144 TYR A CA 1
ATOM 1168 C C . TYR A 1 144 ? -14.823 8.006 12.763 1.00 94.12 144 TYR A C 1
ATOM 1170 O O . TYR A 1 144 ? -15.837 7.767 13.405 1.00 94.12 144 TYR A O 1
ATOM 1178 N N . ASP A 1 145 ? -14.852 8.752 11.650 1.00 92.94 145 ASP A N 1
ATOM 1179 C CA . ASP A 1 145 ? -16.028 9.522 11.199 1.00 92.94 145 ASP A CA 1
ATOM 1180 C C . ASP A 1 145 ? -17.276 8.660 10.942 1.00 92.94 145 ASP A C 1
ATOM 1182 O O . ASP A 1 145 ? -18.404 9.148 11.004 1.00 92.94 145 ASP A O 1
ATOM 1186 N N . GLU A 1 146 ? -17.080 7.390 10.582 1.00 91.75 146 GLU A N 1
ATOM 1187 C CA . GLU A 1 146 ? -18.156 6.449 10.251 1.00 91.75 146 GLU A CA 1
ATOM 1188 C C . GLU A 1 146 ? -18.415 5.428 11.383 1.00 91.75 146 GLU A C 1
ATOM 1190 O O . GLU A 1 146 ? -19.011 4.377 11.127 1.00 91.75 146 GLU A O 1
ATOM 1195 N N . ASP A 1 147 ? -17.938 5.708 12.606 1.00 91.00 147 ASP A N 1
ATOM 1196 C CA . ASP A 1 147 ? -18.124 4.903 13.827 1.00 91.00 147 ASP A CA 1
ATOM 1197 C C . ASP A 1 147 ? -17.712 3.419 13.674 1.00 91.00 147 ASP A C 1
ATOM 1199 O O . ASP A 1 147 ? -18.328 2.507 14.225 1.00 91.00 147 ASP A O 1
ATOM 1203 N N . ILE A 1 148 ? -16.674 3.133 12.877 1.00 92.62 148 ILE A N 1
ATOM 1204 C CA . ILE A 1 148 ? -16.212 1.755 12.620 1.00 92.62 148 ILE A CA 1
ATOM 1205 C C . ILE A 1 148 ? -15.284 1.261 13.727 1.00 92.62 148 ILE A C 1
ATOM 1207 O O . ILE A 1 148 ? -15.271 0.069 14.041 1.00 92.62 148 ILE A O 1
ATOM 1211 N N . ILE A 1 149 ? -14.448 2.164 14.233 1.00 95.44 149 ILE A N 1
ATOM 1212 C CA . ILE A 1 149 ? -13.444 1.905 15.259 1.00 95.44 149 ILE A CA 1
ATOM 1213 C C . ILE A 1 149 ? -13.677 2.902 16.384 1.00 95.44 149 ILE A C 1
ATOM 1215 O O . ILE A 1 149 ? -13.723 4.106 16.141 1.00 95.44 149 ILE A O 1
ATOM 1219 N N . SER A 1 150 ? -13.799 2.391 17.602 1.00 94.38 150 SER A N 1
ATOM 1220 C CA . SER A 1 150 ? -13.936 3.207 18.801 1.00 94.38 150 SER A CA 1
ATOM 1221 C C . SER A 1 150 ? -12.660 3.988 19.119 1.00 94.38 150 SER A C 1
ATOM 1223 O O . SER A 1 150 ? -11.541 3.575 18.801 1.00 94.38 150 SER A O 1
ATOM 1225 N N . GLU A 1 151 ? -12.835 5.107 19.814 1.00 94.38 151 GLU A N 1
ATOM 1226 C CA . GLU A 1 151 ? -11.743 5.897 20.380 1.00 94.38 151 GLU A CA 1
ATOM 1227 C C . GLU A 1 151 ? -10.825 5.054 21.281 1.00 94.38 151 GLU A C 1
ATOM 1229 O O . GLU A 1 151 ? -9.604 5.084 21.119 1.00 94.38 151 GLU A O 1
ATOM 1234 N N . ASP A 1 152 ? -11.406 4.193 22.123 1.00 93.75 152 ASP A N 1
ATOM 1235 C CA . ASP A 1 152 ? -10.667 3.252 22.973 1.00 93.75 152 ASP A CA 1
ATOM 1236 C C . ASP A 1 152 ? -9.725 2.350 22.162 1.00 93.75 152 ASP A C 1
ATOM 1238 O O . ASP A 1 152 ? -8.566 2.151 22.534 1.00 93.75 152 ASP A O 1
ATOM 1242 N N . ALA A 1 153 ? -10.178 1.830 21.017 1.00 96.00 153 ALA A N 1
ATOM 1243 C CA . ALA A 1 153 ? -9.344 1.000 20.154 1.00 96.00 153 ALA A CA 1
ATOM 1244 C C . ALA A 1 153 ? -8.200 1.799 19.502 1.00 96.00 153 ALA A C 1
ATOM 1246 O O . ALA A 1 153 ? -7.092 1.267 19.357 1.00 96.00 153 ALA A O 1
ATOM 1247 N N . PHE A 1 154 ? -8.424 3.068 19.139 1.00 96.88 154 PHE A N 1
ATOM 1248 C CA . PHE A 1 154 ? -7.361 3.954 18.652 1.00 96.88 154 PHE A CA 1
ATOM 1249 C C . PHE A 1 154 ? -6.320 4.243 19.737 1.00 96.88 154 PHE A C 1
ATOM 1251 O O . PHE A 1 154 ? -5.123 4.103 19.467 1.00 96.88 154 PHE A O 1
ATOM 1258 N N . ASN A 1 155 ? -6.758 4.565 20.953 1.00 95.25 155 ASN A N 1
ATOM 1259 C CA . ASN A 1 155 ? -5.885 4.819 22.100 1.00 95.25 155 ASN A CA 1
ATOM 1260 C C . ASN A 1 155 ? -5.075 3.566 22.467 1.00 95.25 155 ASN A C 1
ATOM 1262 O O . ASN A 1 155 ? -3.850 3.614 22.587 1.00 95.25 155 ASN A O 1
ATOM 1266 N N . GLN A 1 156 ? -5.714 2.393 22.503 1.00 96.06 156 GLN A N 1
ATOM 1267 C CA . GLN A 1 156 ? -5.015 1.121 22.712 1.00 96.06 156 GLN A CA 1
ATOM 1268 C C . GLN A 1 156 ? -4.002 0.814 21.623 1.00 96.06 156 GLN A C 1
ATOM 1270 O O . GLN A 1 156 ? -2.908 0.324 21.914 1.00 96.06 156 GLN A O 1
ATOM 1275 N N . TRP A 1 157 ? -4.343 1.084 20.362 1.00 97.62 157 TRP A N 1
ATOM 1276 C CA . TRP A 1 157 ? -3.375 0.967 19.287 1.00 97.62 157 TRP A CA 1
ATOM 1277 C C . TRP A 1 157 ? -2.208 1.915 19.557 1.00 97.62 157 TRP A C 1
ATOM 1279 O O . TRP A 1 157 ? -1.065 1.466 19.492 1.00 97.62 157 TRP A O 1
ATOM 1289 N N . GLU A 1 158 ? -2.449 3.190 19.869 1.00 96.56 158 GLU A N 1
ATOM 1290 C CA . GLU A 1 158 ? -1.408 4.193 20.113 1.00 96.56 158 GLU A CA 1
ATOM 1291 C C . GLU A 1 158 ? -0.420 3.780 21.213 1.00 96.56 158 GLU A C 1
ATOM 1293 O O . GLU A 1 158 ? 0.798 3.871 20.990 1.00 96.56 158 GLU A O 1
ATOM 1298 N N . ASP A 1 159 ? -0.939 3.285 22.334 1.00 95.44 159 ASP A N 1
ATOM 1299 C CA . ASP A 1 159 ? -0.181 2.922 23.536 1.00 95.44 159 ASP A CA 1
ATOM 1300 C C . ASP A 1 159 ? 0.385 1.497 23.515 1.00 95.44 159 ASP A C 1
ATOM 1302 O O . ASP A 1 159 ? 1.193 1.118 24.372 1.00 95.44 159 ASP A O 1
ATOM 1306 N N . SER A 1 160 ? -0.006 0.690 22.528 1.00 95.31 160 SER A N 1
ATOM 1307 C CA . SER A 1 160 ? 0.401 -0.709 22.447 1.00 95.31 160 SER A CA 1
ATOM 1308 C C . SER A 1 160 ? 1.919 -0.890 22.408 1.00 95.31 160 SER A C 1
ATOM 1310 O O . SER A 1 160 ? 2.632 -0.407 21.520 1.00 95.31 160 SER A O 1
ATOM 1312 N N . SER A 1 161 ? 2.398 -1.699 23.352 1.00 92.94 161 SER A N 1
ATOM 1313 C CA . SER A 1 161 ? 3.788 -2.141 23.477 1.00 92.94 161 SER A CA 1
ATOM 1314 C C . SER A 1 161 ? 3.980 -3.620 23.117 1.00 92.94 161 SER A C 1
ATOM 1316 O O . SER A 1 161 ? 5.044 -4.180 23.387 1.00 92.94 161 SER A O 1
ATOM 1318 N N . ASP A 1 162 ? 2.981 -4.258 22.489 1.00 93.38 162 ASP A N 1
ATOM 1319 C CA . ASP A 1 162 ? 3.070 -5.660 22.066 1.00 93.38 162 ASP A CA 1
ATOM 1320 C C . ASP A 1 162 ? 4.250 -5.844 21.092 1.00 93.38 162 ASP A C 1
ATOM 1322 O O . ASP A 1 162 ? 4.245 -5.222 20.022 1.00 93.38 162 ASP A O 1
ATOM 1326 N N . PRO A 1 163 ? 5.256 -6.685 21.415 1.00 93.06 163 PRO A N 1
ATOM 1327 C CA . PRO A 1 163 ? 6.403 -6.938 20.548 1.00 93.06 163 PRO A CA 1
ATOM 1328 C C . PRO A 1 163 ? 6.040 -7.440 19.145 1.00 93.06 163 PRO A C 1
ATOM 1330 O O . PRO A 1 163 ? 6.788 -7.172 18.203 1.00 93.06 163 PRO A O 1
ATOM 1333 N N . ALA A 1 164 ? 4.924 -8.161 18.992 1.00 92.62 164 ALA A N 1
ATOM 1334 C CA . ALA A 1 164 ? 4.472 -8.666 17.697 1.00 92.62 164 ALA A CA 1
ATOM 1335 C C . ALA A 1 164 ? 4.003 -7.536 16.764 1.00 92.62 164 ALA A C 1
ATOM 1337 O O . ALA A 1 164 ? 4.155 -7.642 15.547 1.00 92.62 164 ALA A O 1
ATOM 1338 N N . GLU A 1 165 ? 3.529 -6.428 17.335 1.00 93.56 165 GLU A N 1
ATOM 1339 C CA . GLU A 1 165 ? 2.857 -5.342 16.613 1.00 93.56 165 GLU A CA 1
ATOM 1340 C C . GLU A 1 165 ? 3.726 -4.084 16.455 1.00 93.56 165 GLU A C 1
ATOM 1342 O O . GLU A 1 165 ? 3.264 -3.036 16.000 1.00 93.56 165 GLU A O 1
ATOM 1347 N N . GLN A 1 166 ? 5.022 -4.164 16.780 1.00 93.75 166 GLN A N 1
ATOM 1348 C CA . GLN A 1 166 ? 5.944 -3.025 16.650 1.00 93.75 166 GLN A CA 1
ATOM 1349 C C . GLN A 1 166 ? 6.451 -2.799 15.216 1.00 93.75 166 GLN A C 1
ATOM 1351 O O . GLN A 1 166 ? 6.979 -1.728 14.896 1.00 93.75 166 GLN A O 1
ATOM 1356 N N . ALA A 1 167 ? 6.305 -3.781 14.322 1.00 90.88 167 ALA A N 1
ATOM 1357 C CA . ALA A 1 167 ? 6.787 -3.672 12.947 1.00 90.88 167 ALA A CA 1
ATOM 1358 C C . ALA A 1 167 ? 6.062 -2.542 12.192 1.00 90.88 167 ALA A C 1
ATOM 1360 O O . ALA A 1 167 ? 4.842 -2.548 12.031 1.00 90.88 167 ALA A O 1
ATOM 1361 N N . GLY A 1 168 ? 6.820 -1.541 11.737 1.00 90.12 168 GLY A N 1
ATOM 1362 C CA . GLY A 1 168 ? 6.279 -0.360 11.055 1.00 90.12 168 GLY A CA 1
ATOM 1363 C C . GLY A 1 168 ? 5.576 0.658 11.963 1.00 90.12 168 GLY A C 1
ATOM 1364 O O . GLY A 1 168 ? 5.232 1.737 11.480 1.00 90.12 168 GLY A O 1
ATOM 1365 N N . LYS A 1 169 ? 5.423 0.371 13.264 1.00 95.31 169 LYS A N 1
ATOM 1366 C CA . LYS A 1 169 ? 4.664 1.182 14.227 1.00 95.31 169 LYS A CA 1
ATOM 1367 C C . LYS A 1 169 ? 5.170 2.614 14.353 1.00 95.31 169 LYS A C 1
ATOM 1369 O O . LYS A 1 169 ? 4.378 3.544 14.301 1.00 95.31 169 LYS A O 1
ATOM 1374 N N . GLY A 1 170 ? 6.484 2.804 14.487 1.00 94.38 170 GLY A N 1
ATOM 1375 C CA . GLY A 1 170 ? 7.067 4.135 14.698 1.00 94.38 170 GLY A CA 1
ATOM 1376 C C . GLY A 1 170 ? 6.746 5.110 13.561 1.00 94.38 170 GLY A C 1
ATOM 1377 O O . GLY A 1 170 ? 6.237 6.199 13.804 1.00 94.38 170 GLY A O 1
ATOM 1378 N N . VAL A 1 171 ? 6.967 4.685 12.313 1.00 91.50 171 VAL A N 1
ATOM 1379 C CA . VAL A 1 171 ? 6.661 5.501 11.123 1.00 91.50 171 VAL A CA 1
ATOM 1380 C C . VAL A 1 171 ? 5.151 5.693 10.966 1.00 91.50 171 VAL A C 1
ATOM 1382 O O . VAL A 1 171 ? 4.706 6.800 10.664 1.00 91.50 171 VAL A O 1
ATOM 1385 N N . ALA A 1 172 ? 4.361 4.649 11.245 1.00 94.69 172 ALA A N 1
ATOM 1386 C CA . ALA A 1 172 ? 2.906 4.736 11.253 1.00 94.69 172 ALA A CA 1
ATOM 1387 C C . ALA A 1 172 ? 2.417 5.809 12.241 1.00 94.69 172 ALA A C 1
ATOM 1389 O O . ALA A 1 172 ? 1.703 6.712 11.812 1.00 94.69 172 ALA A O 1
ATOM 1390 N N . LYS A 1 173 ? 2.872 5.797 13.505 1.00 95.75 173 LYS A N 1
ATOM 1391 C CA . LYS A 1 173 ? 2.540 6.822 14.516 1.00 95.75 173 LYS A CA 1
ATOM 1392 C C . LYS A 1 173 ? 2.904 8.228 14.039 1.00 95.75 173 LYS A C 1
ATOM 1394 O O . LYS A 1 173 ? 2.079 9.129 14.120 1.00 95.75 173 LYS A O 1
ATOM 1399 N N . THR A 1 174 ? 4.098 8.417 13.470 1.00 93.88 174 THR A N 1
ATOM 1400 C CA . THR A 1 174 ? 4.495 9.723 12.915 1.00 93.88 174 THR A CA 1
ATOM 1401 C C . THR A 1 174 ? 3.535 10.206 11.824 1.00 93.88 174 THR A C 1
ATOM 1403 O O . THR A 1 174 ? 3.252 11.398 11.749 1.00 93.8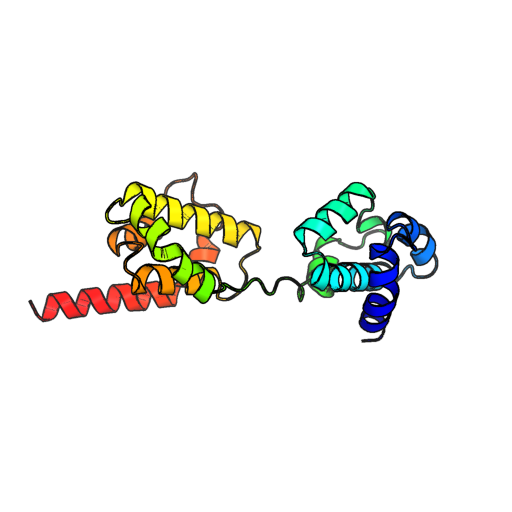8 174 THR A O 1
ATOM 1406 N N . SER A 1 175 ? 3.000 9.301 10.998 1.00 93.19 175 SER A N 1
ATOM 1407 C CA . SER A 1 175 ? 2.083 9.661 9.908 1.00 93.19 175 SER A CA 1
ATOM 1408 C C . SER A 1 175 ? 0.674 10.066 10.362 1.00 93.19 175 SER A C 1
ATOM 1410 O O . SER A 1 175 ? -0.019 10.756 9.616 1.00 93.19 175 SER A O 1
ATOM 1412 N N . VAL A 1 176 ? 0.258 9.670 11.570 1.00 96.81 176 VAL A N 1
ATOM 1413 C CA . VAL A 1 176 ? -1.083 9.939 12.125 1.00 96.81 176 VAL A CA 1
ATOM 1414 C C . VAL A 1 176 ? -1.052 10.820 13.375 1.00 96.81 176 VAL A C 1
ATOM 1416 O O . VAL A 1 176 ? -2.067 10.968 14.039 1.00 96.81 176 VAL A O 1
ATOM 1419 N N . VAL A 1 177 ? 0.080 11.462 13.681 1.00 94.88 177 VAL A N 1
ATOM 1420 C CA . VAL A 1 177 ? 0.225 12.292 14.891 1.00 94.88 177 VAL A CA 1
ATOM 1421 C C . VAL A 1 177 ? -0.865 13.362 15.013 1.00 94.88 177 VAL A C 1
ATOM 1423 O O . VAL A 1 177 ? -1.424 13.539 16.082 1.00 94.88 177 VAL A O 1
ATOM 1426 N N . GLN A 1 178 ? -1.233 14.014 13.906 1.00 94.00 178 GLN A N 1
ATOM 1427 C CA . GLN A 1 178 ? -2.276 15.045 13.897 1.00 94.00 178 GLN A CA 1
ATOM 1428 C C . GLN A 1 178 ? -3.677 14.495 14.182 1.00 94.00 178 GLN A C 1
ATOM 1430 O O . GLN A 1 178 ? -4.503 15.231 14.702 1.00 94.00 178 GLN A O 1
ATOM 1435 N N . PHE A 1 179 ? -3.947 13.237 13.820 1.00 96.50 179 PHE A N 1
ATOM 1436 C CA . PHE A 1 179 ? -5.214 12.585 14.154 1.00 96.50 179 PHE A CA 1
ATOM 1437 C C . PHE A 1 179 ? -5.315 12.397 15.670 1.00 96.50 179 PHE A C 1
ATOM 1439 O O . PHE A 1 179 ? -6.305 12.805 16.256 1.00 96.50 179 PHE A O 1
ATOM 1446 N N . PHE A 1 180 ? -4.259 11.886 16.313 1.00 96.31 180 PHE A N 1
ATOM 1447 C CA . PHE A 1 180 ? -4.245 11.706 17.768 1.00 96.31 180 PHE A CA 1
ATOM 1448 C C . PHE A 1 180 ? -4.216 13.025 18.537 1.00 96.31 180 PHE A C 1
ATOM 1450 O O . PHE A 1 180 ? -4.883 13.136 19.553 1.00 96.31 180 PHE A O 1
ATOM 1457 N N . THR A 1 181 ? -3.504 14.049 18.050 1.00 94.31 181 THR A N 1
ATOM 1458 C CA . THR A 1 181 ? -3.577 15.389 18.658 1.00 94.31 181 THR A CA 1
ATOM 1459 C C . THR A 1 181 ? -5.016 15.891 18.706 1.00 94.31 181 THR A C 1
ATOM 1461 O O . THR A 1 181 ? -5.471 16.307 19.760 1.00 94.31 181 THR A O 1
ATOM 1464 N N . TRP A 1 182 ? -5.736 15.787 17.589 1.00 94.44 182 TRP A N 1
ATOM 1465 C CA . TRP A 1 182 ? -7.142 16.172 17.529 1.00 94.44 182 TRP A CA 1
ATOM 1466 C C . TRP A 1 182 ? -8.038 15.296 18.422 1.00 94.44 182 TRP A C 1
ATOM 1468 O O . TRP A 1 182 ? -8.914 15.824 19.098 1.00 94.44 182 TRP A O 1
ATOM 1478 N N . LEU A 1 183 ? -7.804 13.979 18.440 1.00 93.25 183 LEU A N 1
ATOM 1479 C CA . LEU A 1 183 ? -8.581 13.025 19.233 1.00 93.25 183 LEU A CA 1
ATOM 1480 C C . LEU A 1 183 ? -8.508 13.351 20.734 1.00 93.25 183 LEU A C 1
ATOM 1482 O O . LEU A 1 183 ? -9.538 13.458 21.388 1.00 93.25 183 LEU A O 1
ATOM 1486 N N . HIS A 1 184 ? -7.297 13.594 21.247 1.00 91.56 184 HIS A N 1
ATOM 1487 C CA . HIS A 1 184 ? -7.066 13.937 22.655 1.00 91.56 184 HIS A CA 1
ATOM 1488 C C . HIS A 1 184 ? -7.603 15.333 23.020 1.00 91.56 184 HIS A C 1
ATOM 1490 O O . HIS A 1 184 ? -8.144 15.515 24.106 1.00 91.56 184 HIS A O 1
ATOM 1496 N N . GLU A 1 185 ? -7.507 16.316 22.114 1.00 90.50 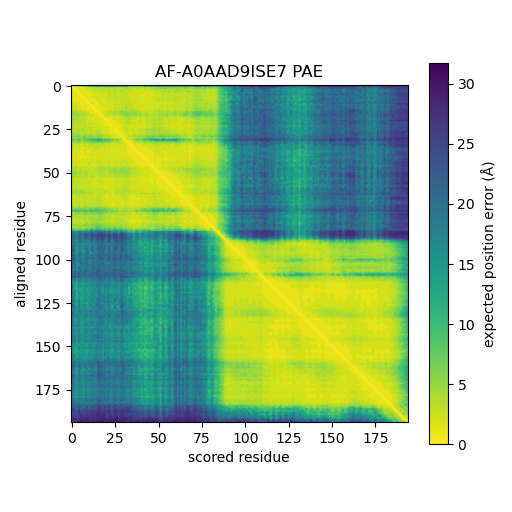185 GLU A N 1
ATOM 1497 C CA . GLU A 1 185 ? -8.086 17.659 22.321 1.00 90.50 185 GLU A CA 1
ATOM 1498 C C . GLU A 1 185 ? -9.619 17.605 22.468 1.00 90.50 185 GLU A C 1
ATOM 1500 O O . GLU A 1 185 ? -10.186 18.287 23.322 1.00 90.50 185 GLU A O 1
ATOM 1505 N N . ALA A 1 186 ? -10.295 16.772 21.671 1.00 80.56 186 ALA A N 1
ATOM 1506 C CA . ALA A 1 186 ? -11.745 16.599 21.754 1.00 80.56 186 ALA A CA 1
ATOM 1507 C C . ALA A 1 186 ? -12.191 15.927 23.069 1.00 80.56 186 ALA A C 1
ATOM 1509 O O . ALA A 1 186 ? -13.255 16.257 23.601 1.00 80.56 186 ALA A O 1
ATOM 1510 N N . GLU A 1 187 ? -11.378 15.012 23.611 1.00 76.38 187 GLU A N 1
ATOM 1511 C CA . GLU A 1 187 ? -11.641 14.369 24.902 1.00 76.38 187 GLU A CA 1
ATOM 1512 C C . GLU A 1 187 ? -11.594 15.393 26.049 1.00 76.38 187 GLU A C 1
ATOM 1514 O O . GLU A 1 187 ? -12.529 15.457 26.855 1.00 76.38 187 GLU A O 1
ATOM 1519 N N . GLU A 1 188 ? -10.554 16.236 26.094 1.00 73.94 188 GLU A N 1
ATOM 1520 C CA . GLU A 1 188 ? -10.370 17.263 27.130 1.00 73.94 188 GLU A CA 1
ATOM 1521 C C . GLU A 1 188 ? -11.543 18.264 27.170 1.00 73.94 188 GLU A C 1
ATOM 1523 O O . GLU A 1 188 ? -12.074 18.541 28.249 1.00 73.94 188 GLU A O 1
ATOM 1528 N N . GLU A 1 189 ? -12.026 18.738 26.013 1.00 70.94 189 GLU A N 1
ATOM 1529 C CA . GLU A 1 189 ? -13.172 19.665 25.932 1.00 70.94 189 GLU A CA 1
ATOM 1530 C C . GLU A 1 189 ? -14.479 19.039 26.457 1.00 70.94 189 GLU A C 1
ATOM 1532 O O . GLU A 1 189 ? -15.276 19.699 27.125 1.00 70.94 189 GLU A O 1
ATOM 1537 N N . SER A 1 190 ? -14.699 17.743 26.216 1.00 68.69 190 SER A N 1
ATOM 1538 C CA . SER A 1 190 ? -15.920 17.049 26.652 1.00 68.69 190 SER A CA 1
ATOM 1539 C C . SER A 1 190 ? -16.012 16.852 28.175 1.00 68.69 190 SER A C 1
ATOM 1541 O O . SER A 1 190 ? -17.111 16.810 28.742 1.00 68.69 190 SER A O 1
ATOM 1543 N N . GLN A 1 191 ? -14.858 16.757 28.845 1.00 64.56 191 GLN A N 1
ATOM 1544 C CA . GLN A 1 191 ? -14.757 16.605 30.298 1.00 64.56 191 GLN A CA 1
ATOM 1545 C C . GLN A 1 191 ? -14.933 17.937 31.040 1.00 64.56 191 GLN A C 1
ATOM 1547 O O . GLN A 1 191 ? -15.392 17.932 32.181 1.00 64.56 191 GLN A O 1
ATOM 1552 N N . GLU A 1 192 ? -14.600 19.070 30.413 1.00 63.56 192 GLU A N 1
ATOM 1553 C CA . GLU A 1 192 ? -14.786 20.406 30.999 1.00 63.56 192 GLU A CA 1
ATOM 1554 C C . GLU A 1 192 ? -16.257 20.872 30.998 1.00 63.56 192 GLU A C 1
ATOM 1556 O O . GLU A 1 192 ? -16.645 21.669 31.856 1.00 63.56 192 GLU A O 1
ATOM 1561 N N . ASP A 1 193 ? -17.085 20.338 30.092 1.00 54.88 193 ASP A N 1
ATOM 1562 C CA . ASP A 1 193 ? -18.508 20.684 29.928 1.00 54.88 193 ASP A CA 1
ATOM 1563 C C . ASP A 1 193 ? -19.501 19.738 30.660 1.00 54.88 193 ASP A C 1
ATOM 1565 O O . ASP A 1 193 ? -20.721 19.930 30.563 1.00 54.88 193 ASP A O 1
ATOM 1569 N N . SER A 1 194 ? -19.008 18.734 31.406 1.00 51.44 194 SER A N 1
ATOM 1570 C CA . SER A 1 194 ? -19.806 17.722 32.144 1.00 51.44 194 SER A CA 1
ATOM 1571 C C . SER A 1 194 ? -19.848 17.947 33.661 1.00 51.44 194 SER A C 1
ATOM 1573 O O . SER A 1 194 ? -20.940 17.761 34.254 1.00 51.44 194 SER A O 1
#

Radius of gyration: 21.96 Å; Cα contacts (8 Å, |Δi|>4): 163; chains: 1; bounding box: 52×36×61 Å

Mean predicted aligned error: 11.11 Å

Secondary structure (DSSP, 8-state):
-HHHHHHHHHHHHHHTTSS-GGGHHHHHGGGTTTHHHHHHHHHHHHHHHH-HHHHHHHHHHTT--GGGTS-TT--HHHHHHHHTTT-------HHHHHTTHHHHHHHHTT-HHHHHHHHHHHHHHHHHTT--TTHHHHHHHHHHHTTSS-HHHHHHHHH---GGG-TTHHHHHHHHHHHHHHHHHHHHHHHHT-

Organism: Ridgeia piscesae (NCBI:txid27915)

Foldseek 3Di:
DVLLVLLLVCLVCCVVVVDPPLCLLVVLVVVLDCSLLNNLSVLLNNCVPVNNVVSVVSCVVSVDDSVSRYDVPDDPVVSCVVRNVVRDPDADPLVVVVVCLVVLCVVQPPPLVVLLVVLLVQLVVCLVVVNRACHSVVVLVSCVVSRSHDPVSVVCNLPDPPPVSCRNSVVSCVRNVVVVVVSVVVVVVVVVVD

Nearest PDB structures (foldseek):
  3l6a-assembly1_A  TM=4.500E-01  e=2.565E-04  Homo sapiens
  3d3m-assembly1_A  TM=5.240E-01  e=2.717E-03  Homo sapiens
  3d3m-assembly2_B  TM=5.383E-01  e=4.787E-03  Homo sapiens

Sequence (194 aa):
MIWQYLGELIGPMVQDGCLPLTSLRRICEPLSSMAGVLVAAILHDMSHTLGHIKVGELWRSSRLQWSDFLKPKENVDEFLRKHVSEGTQCRVDEEKVKKRLVLLLKYLDHKETLELQALYALQTLVHRLEHPPSVLRTFFDTFYDEDIISEDAFNQWEDSSDPAEQAGKGVAKTSVVQFFTWLHEAEEESQEDS

InterPro domains:
  IPR003307 W2 domain [PF02020] (115-193)
  IPR003307 W2 domain [PS51363] (28-193)
  IPR003307 W2 domain [SM00515] (102-189)
  IPR016024 Armadillo-type fold [SSF48371] (1-83)
  IPR016024 Armadillo-type fold [SSF48371] (83-187)
  IPR051956 eIF2B Complex Subunit Epsilon [PTHR45887] (93-193)

Solvent-accessible surface area (backbone atoms only — not comparable to full-atom values): 11012 Å² total; per-residue (Å²): 107,76,45,48,59,50,5,64,62,46,21,56,37,38,72,75,57,79,36,55,74,61,52,48,59,69,70,30,58,89,35,52,91,50,21,44,58,40,51,43,25,22,52,51,45,38,23,80,76,61,33,60,69,52,44,50,50,52,45,59,74,51,68,66,54,71,73,76,30,44,52,93,89,60,58,63,68,62,47,41,62,73,68,51,66,87,68,68,84,57,69,75,60,59,71,62,53,60,76,40,40,75,60,50,35,76,71,20,54,95,33,54,73,53,28,34,51,50,54,52,50,50,44,46,50,38,41,76,60,70,58,40,76,64,35,68,38,54,49,51,54,54,30,48,80,66,65,36,38,56,69,67,26,52,51,50,55,72,70,58,78,55,79,87,65,51,68,50,38,70,64,50,50,66,68,34,44,71,59,53,53,52,54,55,53,54,51,57,57,58,65,76,78,110